Protein AF-A0A1B6KM00-F1 (afdb_monomer)

Sequence (226 aa):
MATNESESYNHVRRRAKSVTRAEDIKIFEAKKRKSQPDKPCHKPRDSLFTWSSNFSNFTGFINWGFLLLFMGGIRLLLENLLKYGIRVDPEQWFIVLTGRQEGGPEHPSILLIIYSVVPVVLSLLIEKGLASEAIRTTPGIIAHVVNLAALVLLPMVVIHVNASGFSLVGATTVCSLYSILFLKLWSYVQVNLWCRLALHTTSKTHLRRQSLSAKSNLNTYSPNTE

Solvent-accessible surface area (backbone atoms only — not comparable to full-atom values): 13764 Å² total; per-residue (Å²): 143,84,86,82,82,84,81,77,80,78,77,76,75,76,75,74,67,64,60,61,54,54,51,49,52,50,51,52,49,51,53,55,47,69,71,39,88,76,61,70,84,80,65,98,67,74,53,80,85,39,91,86,33,94,61,88,81,52,63,68,59,54,51,48,51,50,48,53,49,48,64,54,44,49,54,55,47,52,51,43,41,75,74,63,41,94,73,83,53,69,65,57,55,49,35,48,44,45,22,68,88,53,93,59,98,70,45,64,49,57,51,52,58,64,50,57,52,53,58,53,51,50,54,49,52,52,50,54,37,48,74,67,64,76,42,62,71,69,64,53,53,53,52,50,53,52,46,54,49,48,58,58,48,48,61,54,52,53,48,64,76,42,57,81,52,55,26,71,64,21,53,52,52,51,52,53,52,47,52,53,49,50,55,51,51,52,52,49,54,52,54,51,52,51,46,53,52,52,48,56,51,50,54,56,53,52,62,67,59,70,78,76,78,82,80,80,79,74,84,82,78,85,80,88,82,136

Organism: NCBI:txid36148

Secondary structure (DSSP, 8-state):
----------------THHHHHHHHHHHHHHHHHTSTT---------TTSTTSS----HHHHHHHHHHHHHHHHHHHHHHHHHH-S---HHHHHHHHHTTTS--S--HHHHHHHHTHHHHHHHHHHHHHHHTT-S-HHHHHHHHHHHHHHHHHHHHHHHHHTTTT--HHHHHHHHHHHHHHHHHHHHHHHHHHHHHHHHHHHHHHHHHHTT---------------

Foldseek 3Di:
DDDDDPPPPPPPPPPPCVPVVVVVVVVVVVVVCCPFPLVDPDDPADDCPDPPHPNPPCCVVVVVVVCCCCVVVVVVVCVCCVVVNPPPDVVVVVCLLQLVPDDDPDRLLVVLVVCLVVLVVQLVVLLVCVVVVVDDPVVSVVSLVVSLVCLQVVLVVSCVVPVPSDRPNSSVVSNVVSVVSSVVSVVVVVSSVVRVVVVVVVVVVVVVVVPPDPDPPPDDDDDDDD

Structure (mmCIF, N/CA/C/O backbone):
data_AF-A0A1B6KM00-F1
#
_entry.id   AF-A0A1B6KM00-F1
#
loop_
_atom_site.group_PDB
_atom_site.id
_atom_site.type_symbol
_atom_site.label_atom_id
_atom_site.label_alt_id
_atom_site.label_comp_id
_atom_site.label_asym_id
_atom_site.label_entity_id
_atom_site.label_seq_id
_atom_site.pdbx_PDB_ins_code
_atom_site.Cartn_x
_atom_site.Cartn_y
_atom_site.Cartn_z
_atom_site.occupancy
_atom_site.B_iso_or_equiv
_atom_site.auth_seq_id
_atom_site.auth_comp_id
_atom_site.auth_asym_id
_atom_site.auth_atom_id
_atom_site.pdbx_PDB_model_num
ATOM 1 N N . MET A 1 1 ? -34.536 74.330 6.326 1.00 44.12 1 MET A N 1
ATOM 2 C CA . MET A 1 1 ? -35.105 73.329 5.404 1.00 44.12 1 MET A CA 1
ATOM 3 C C . MET A 1 1 ? -34.007 72.894 4.454 1.00 44.12 1 MET A C 1
ATOM 5 O O . MET A 1 1 ? -33.613 73.706 3.635 1.00 44.12 1 MET A O 1
ATOM 9 N N . ALA A 1 2 ? -33.464 71.694 4.674 1.00 37.94 2 ALA A N 1
ATOM 10 C CA . ALA A 1 2 ? -32.765 7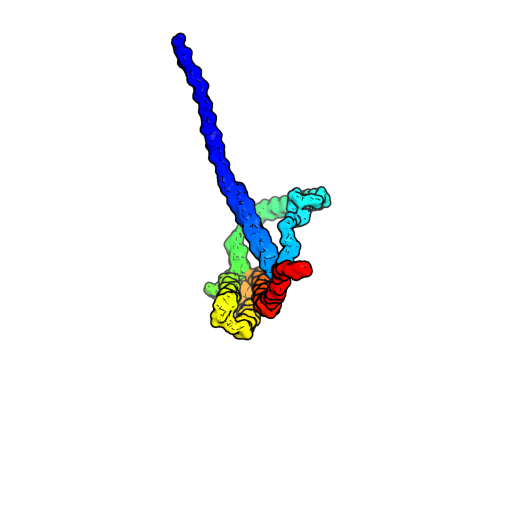0.813 3.725 1.00 37.94 2 ALA A CA 1
ATOM 11 C C . ALA A 1 2 ? -31.935 69.814 4.550 1.00 37.94 2 ALA A C 1
ATOM 13 O O . ALA A 1 2 ? -30.862 70.122 5.061 1.00 37.94 2 ALA A O 1
ATOM 14 N N . THR A 1 3 ? -32.538 68.650 4.752 1.00 45.62 3 THR A N 1
ATOM 15 C CA . THR A 1 3 ? -31.946 67.382 5.181 1.00 45.62 3 THR A CA 1
ATOM 16 C C . THR A 1 3 ? -30.879 66.925 4.191 1.00 45.62 3 THR A C 1
ATOM 18 O O . THR A 1 3 ? -31.085 67.128 3.004 1.00 45.62 3 THR A O 1
ATOM 21 N N . ASN A 1 4 ? -29.818 66.253 4.646 1.00 42.59 4 ASN A N 1
ATOM 22 C CA . ASN A 1 4 ? -29.123 65.237 3.848 1.00 42.59 4 ASN A CA 1
ATOM 23 C C . ASN A 1 4 ? -28.525 64.174 4.782 1.00 42.59 4 ASN A C 1
ATOM 25 O O . ASN A 1 4 ? -27.448 64.326 5.352 1.00 42.59 4 ASN A O 1
ATOM 29 N N . GLU A 1 5 ? -29.370 63.172 5.011 1.00 44.03 5 GLU A N 1
ATOM 30 C CA . GLU A 1 5 ? -29.100 61.734 5.089 1.00 44.03 5 GLU A CA 1
ATOM 31 C C . GLU A 1 5 ? -27.646 61.294 5.308 1.00 44.03 5 GLU A C 1
ATOM 33 O O . GLU A 1 5 ? -26.821 61.250 4.398 1.00 44.03 5 GLU A O 1
ATOM 38 N N . SER A 1 6 ? -27.367 60.835 6.527 1.00 44.34 6 SER A N 1
ATOM 39 C CA . SER A 1 6 ? -26.292 59.887 6.792 1.00 44.34 6 SER A CA 1
ATOM 40 C C . SER A 1 6 ? -26.749 58.479 6.386 1.00 44.34 6 SER A C 1
ATOM 42 O O . SER A 1 6 ? -27.300 57.727 7.191 1.00 44.34 6 SER A O 1
ATOM 44 N N . GLU A 1 7 ? -26.514 58.104 5.126 1.00 45.59 7 GLU A N 1
ATOM 45 C CA . GLU A 1 7 ? -26.608 56.710 4.678 1.00 45.59 7 GLU A CA 1
ATOM 46 C C . GLU A 1 7 ? -25.601 55.846 5.457 1.00 45.59 7 GLU A C 1
ATOM 48 O O . GLU A 1 7 ? -24.404 55.794 5.167 1.00 45.59 7 GLU A O 1
ATOM 53 N N . SER A 1 8 ? -26.085 55.153 6.487 1.00 44.47 8 SER A N 1
ATOM 54 C CA . SER A 1 8 ? -25.314 54.130 7.185 1.00 44.47 8 SER A CA 1
ATOM 55 C C . SER A 1 8 ? -25.319 52.853 6.341 1.00 44.47 8 SER A C 1
ATOM 57 O O . SER A 1 8 ? -26.249 52.045 6.397 1.00 44.47 8 SER A O 1
ATOM 59 N N . TYR A 1 9 ? -24.280 52.674 5.523 1.00 45.12 9 TYR A N 1
ATOM 60 C CA . TYR A 1 9 ? -24.031 51.436 4.787 1.00 45.12 9 TYR A CA 1
ATOM 61 C C . TYR A 1 9 ? -23.794 50.283 5.774 1.00 45.12 9 TYR A C 1
ATOM 63 O O . TYR A 1 9 ? -22.683 50.052 6.255 1.00 45.12 9 TYR A O 1
ATOM 71 N N . ASN A 1 10 ? -24.849 49.517 6.057 1.00 48.50 10 ASN A N 1
ATOM 72 C CA . ASN A 1 10 ? -24.756 48.228 6.734 1.00 48.50 10 ASN A CA 1
ATOM 73 C C . ASN A 1 10 ? -24.054 47.217 5.816 1.00 48.50 10 ASN A C 1
ATOM 75 O O . ASN A 1 10 ? -24.685 46.420 5.121 1.00 48.50 10 ASN A O 1
ATOM 79 N N . HIS A 1 11 ? -22.721 47.213 5.832 1.00 49.31 11 HIS A N 1
ATOM 80 C CA . HIS A 1 11 ? -21.942 46.094 5.315 1.00 49.31 11 HIS A CA 1
ATOM 81 C C . HIS A 1 11 ? -22.194 44.866 6.197 1.00 49.31 11 HIS A C 1
ATOM 83 O O . HIS A 1 11 ? -21.461 44.586 7.148 1.00 49.31 11 HIS A O 1
ATOM 89 N N . VAL A 1 12 ? -23.229 44.090 5.864 1.00 57.84 12 VAL A N 1
ATOM 90 C CA . VAL A 1 12 ? -23.400 42.729 6.374 1.00 57.84 12 VAL A CA 1
ATOM 91 C C . VAL A 1 12 ? -22.217 41.916 5.860 1.00 57.84 12 VAL A C 1
ATOM 93 O O . VAL A 1 12 ? -22.215 41.404 4.739 1.00 57.84 12 VAL A O 1
ATOM 96 N N . ARG A 1 13 ? -21.167 41.816 6.681 1.00 56.12 13 ARG A N 1
ATOM 97 C CA . ARG A 1 13 ? -20.047 40.910 6.438 1.00 56.12 13 ARG A CA 1
ATOM 98 C C . ARG A 1 13 ? -20.615 39.492 6.431 1.00 56.12 13 ARG A C 1
ATOM 100 O O . ARG A 1 13 ? -20.845 38.904 7.486 1.00 56.12 13 ARG A O 1
ATOM 107 N N . ARG A 1 14 ? -20.872 38.941 5.239 1.00 54.88 14 ARG A N 1
ATOM 108 C CA . ARG A 1 14 ? -21.190 37.521 5.052 1.00 54.88 14 ARG A CA 1
ATOM 109 C C . ARG A 1 14 ? -20.023 36.721 5.625 1.00 54.88 14 ARG A C 1
ATOM 111 O O . ARG A 1 14 ? -18.977 36.605 4.996 1.00 54.88 14 ARG A O 1
ATOM 118 N N . ARG A 1 15 ? -20.185 36.215 6.850 1.00 53.91 15 ARG A N 1
ATOM 119 C CA . ARG A 1 15 ? -19.207 35.344 7.507 1.00 53.91 15 ARG A CA 1
ATOM 120 C C . ARG A 1 15 ? -18.971 34.154 6.576 1.00 53.91 15 ARG A C 1
ATOM 122 O O . ARG A 1 15 ? -19.898 33.387 6.314 1.00 53.91 15 ARG A O 1
ATOM 129 N N . ALA A 1 16 ? -17.759 34.032 6.039 1.00 50.94 16 ALA A N 1
ATOM 130 C CA . ALA A 1 16 ? -17.365 32.897 5.220 1.00 50.94 16 ALA A CA 1
ATOM 131 C C . ALA A 1 16 ? -17.536 31.615 6.055 1.00 50.94 16 ALA A C 1
ATOM 133 O O . ALA A 1 16 ? -16.764 31.343 6.970 1.00 50.94 16 ALA A O 1
ATOM 134 N N . LYS A 1 17 ? -18.592 30.841 5.770 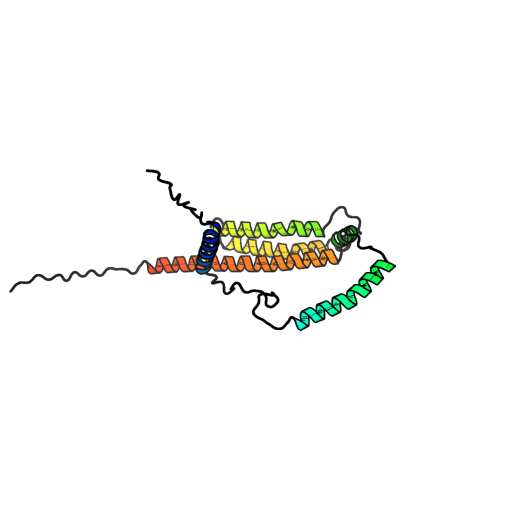1.00 54.22 17 LYS A N 1
ATOM 135 C CA . LYS A 1 17 ? -18.963 29.591 6.466 1.00 54.22 17 LYS A CA 1
ATOM 136 C C . LYS A 1 17 ? -17.962 28.438 6.255 1.00 54.22 17 LYS A C 1
ATOM 138 O O . LYS A 1 17 ? -18.236 27.310 6.657 1.00 54.22 17 LYS A O 1
ATOM 143 N N . SER A 1 18 ? -16.835 28.673 5.584 1.00 57.75 18 SER A N 1
ATOM 144 C CA . SER A 1 18 ? -15.888 27.622 5.202 1.00 57.75 18 SER A CA 1
ATOM 145 C C . SER A 1 18 ? -15.009 27.154 6.363 1.00 57.75 18 SER A C 1
ATOM 147 O O . SER A 1 18 ? -14.675 25.973 6.420 1.00 57.75 18 SER A O 1
ATOM 149 N N . VAL A 1 19 ? -14.678 28.041 7.306 1.00 58.50 19 VAL A N 1
ATOM 150 C CA . VAL A 1 19 ? -13.741 27.730 8.401 1.00 58.50 19 VAL A CA 1
ATOM 151 C C . VAL A 1 19 ? -14.418 26.906 9.500 1.00 58.50 19 VAL A C 1
ATOM 153 O O . VAL A 1 19 ? -13.895 25.868 9.894 1.00 58.50 19 VAL A O 1
ATOM 156 N N . THR A 1 20 ? -15.644 27.273 9.889 1.00 65.12 20 THR A N 1
ATOM 157 C CA . THR A 1 20 ? -16.448 26.515 10.864 1.00 65.12 20 THR A CA 1
ATOM 158 C C . THR A 1 20 ? -16.766 25.107 10.377 1.00 65.12 20 THR A C 1
ATOM 160 O O . THR A 1 20 ? -16.616 24.153 11.126 1.00 65.12 20 THR A O 1
ATOM 163 N N . ARG A 1 21 ? -17.095 24.930 9.090 1.00 66.88 21 ARG A N 1
ATOM 164 C CA . ARG A 1 21 ? -17.360 23.595 8.535 1.00 66.88 21 ARG A CA 1
ATOM 165 C C . ARG A 1 21 ? -16.115 22.699 8.556 1.00 66.88 21 ARG A C 1
ATOM 167 O O . ARG A 1 21 ? -16.237 21.503 8.795 1.00 66.88 21 ARG A O 1
ATOM 174 N N . ALA A 1 22 ? -14.927 23.252 8.306 1.00 66.50 22 ALA A N 1
ATOM 175 C CA . ALA A 1 22 ? -13.679 22.490 8.359 1.00 66.50 22 ALA A CA 1
ATOM 176 C C . ALA A 1 22 ? -13.304 22.089 9.796 1.00 66.50 22 ALA A C 1
ATOM 178 O O . ALA A 1 22 ? -12.815 20.981 10.017 1.00 66.50 22 ALA A O 1
ATOM 179 N N . GLU A 1 23 ? -13.552 22.962 10.770 1.00 73.06 23 GLU A N 1
ATOM 180 C CA . GLU A 1 23 ? -13.370 22.664 12.193 1.00 73.06 23 GLU A CA 1
ATOM 181 C C . GLU A 1 23 ? -14.375 21.620 12.682 1.00 73.06 23 GLU A C 1
ATOM 183 O O . GLU A 1 23 ? -13.973 20.632 13.294 1.00 73.06 23 GLU A O 1
ATOM 188 N N . ASP A 1 24 ? -15.651 21.759 12.321 1.00 76.25 24 ASP A N 1
ATOM 189 C CA . ASP A 1 24 ? -16.703 20.806 12.672 1.00 76.25 24 ASP A CA 1
ATOM 190 C C . ASP A 1 24 ? -16.393 19.408 12.124 1.00 76.25 24 ASP A C 1
ATOM 192 O O . ASP A 1 24 ? -16.476 18.425 12.860 1.00 76.25 24 ASP A O 1
ATOM 196 N N . ILE A 1 25 ? -15.952 19.298 10.863 1.00 73.69 25 ILE A N 1
ATOM 197 C CA . ILE A 1 25 ? -15.539 18.016 10.266 1.00 73.69 25 ILE A CA 1
ATOM 198 C C . ILE A 1 25 ? -14.395 17.386 11.075 1.00 73.69 25 ILE A C 1
ATOM 200 O O . ILE A 1 25 ? -14.468 16.205 11.421 1.00 73.69 25 ILE A O 1
ATOM 204 N N . LYS A 1 26 ? -13.378 18.169 11.456 1.00 79.12 26 LYS A N 1
ATOM 205 C CA . LYS A 1 26 ? -12.262 17.684 12.286 1.00 79.12 26 LYS A CA 1
ATOM 206 C C . LYS A 1 26 ? -12.727 17.241 13.676 1.00 79.12 26 LYS A C 1
ATOM 208 O O . LYS A 1 26 ? -12.244 16.230 14.184 1.00 79.12 26 LYS A O 1
ATOM 213 N N . ILE A 1 27 ? -13.671 17.958 14.288 1.00 77.25 27 ILE A N 1
ATOM 214 C CA . ILE A 1 27 ? -14.238 17.624 15.603 1.00 77.25 27 ILE A CA 1
ATOM 215 C C . ILE A 1 27 ? -15.057 16.330 15.524 1.00 77.25 27 ILE A C 1
ATOM 217 O O . ILE A 1 27 ? -14.908 15.455 16.382 1.00 77.25 27 ILE A O 1
ATOM 221 N N . PHE A 1 28 ? -15.885 16.168 14.489 1.00 76.31 28 PHE A N 1
ATOM 222 C CA . PHE A 1 28 ? -16.653 14.944 14.255 1.00 76.31 28 PHE A CA 1
ATOM 223 C C . PHE A 1 28 ? -15.739 13.740 14.010 1.00 76.31 28 PHE A C 1
ATOM 225 O O . PHE A 1 28 ? -15.955 12.679 14.604 1.00 76.31 28 PHE A O 1
ATOM 232 N N . GLU A 1 29 ? -14.687 13.899 13.205 1.00 74.25 29 GLU A N 1
ATOM 233 C CA . GLU A 1 29 ? -13.674 12.862 13.004 1.00 74.25 29 GLU A CA 1
ATOM 234 C C . GLU A 1 29 ? -12.959 12.507 14.308 1.00 74.25 29 GLU A C 1
ATOM 236 O O . GLU A 1 29 ? -12.848 11.328 14.645 1.00 74.25 29 GLU A O 1
ATOM 241 N N . ALA A 1 30 ? -12.533 13.502 15.091 1.00 73.75 30 ALA A N 1
ATOM 242 C CA . ALA A 1 30 ? -11.889 13.287 16.384 1.00 73.75 30 ALA A CA 1
ATOM 243 C C . ALA A 1 30 ? -12.812 12.563 17.379 1.00 73.75 30 ALA A C 1
ATOM 245 O O . ALA A 1 30 ? -12.373 11.648 18.081 1.00 73.75 30 ALA A O 1
ATOM 246 N N . LYS A 1 31 ? -14.105 12.910 17.408 1.00 75.69 31 LYS A N 1
ATOM 247 C CA . LYS A 1 31 ? -15.108 12.244 18.248 1.00 75.69 31 LYS A CA 1
ATOM 248 C C . LYS A 1 31 ? -15.326 10.793 17.817 1.00 75.69 31 LYS A C 1
ATOM 250 O O . LYS A 1 31 ? -15.344 9.912 18.674 1.00 75.69 31 LYS A O 1
ATOM 255 N N . LYS A 1 32 ? -15.403 10.534 16.505 1.00 70.38 32 LYS A N 1
ATOM 256 C CA . LYS A 1 32 ? -15.502 9.181 15.934 1.00 70.38 32 LYS A CA 1
ATOM 257 C C . LYS A 1 32 ? -14.251 8.345 16.222 1.00 70.38 32 LYS A C 1
ATOM 259 O O . LYS A 1 32 ? -14.374 7.172 16.559 1.00 70.38 32 LYS A O 1
ATOM 264 N N . ARG A 1 33 ? -13.052 8.938 16.154 1.00 67.88 33 ARG A N 1
ATOM 265 C CA . ARG A 1 33 ? -11.795 8.262 16.526 1.00 67.88 33 ARG A CA 1
ATOM 266 C C . ARG A 1 33 ? -11.705 7.969 18.022 1.00 67.88 33 ARG A C 1
ATOM 268 O O . ARG A 1 33 ? -11.197 6.922 18.398 1.00 67.88 33 ARG A O 1
ATOM 275 N N . LYS A 1 34 ? -12.238 8.842 18.881 1.00 66.69 34 LYS A N 1
ATOM 276 C CA . LYS A 1 34 ? -12.286 8.613 20.336 1.00 66.69 34 LYS A CA 1
ATOM 277 C C . LYS A 1 34 ? -13.242 7.480 20.725 1.00 66.69 34 LYS A C 1
ATOM 279 O O . LYS A 1 34 ? -13.008 6.818 21.730 1.00 66.69 34 LYS A O 1
ATOM 284 N N . SER A 1 35 ? -14.306 7.261 19.950 1.00 65.12 35 SER A N 1
ATOM 285 C CA . SER A 1 35 ? -15.260 6.167 20.173 1.00 65.12 35 SER A CA 1
ATOM 286 C C . SER A 1 35 ? -14.824 4.827 19.573 1.00 65.12 35 SER A C 1
ATOM 288 O O . SER A 1 35 ? -15.473 3.818 19.833 1.00 65.12 35 SER A O 1
ATOM 290 N N . GLN A 1 36 ? -13.768 4.796 18.751 1.00 70.19 36 GLN A N 1
ATOM 291 C CA . GLN A 1 36 ? -13.243 3.547 18.200 1.00 70.19 36 GLN A CA 1
ATOM 292 C C . GLN A 1 36 ? -12.509 2.748 19.290 1.00 70.19 36 GLN A C 1
ATOM 294 O O . GLN A 1 36 ? -11.768 3.330 20.087 1.00 70.19 36 GLN A O 1
ATOM 299 N N . PRO A 1 37 ? -12.675 1.414 19.324 1.00 65.69 37 PRO A N 1
ATOM 300 C CA . PRO A 1 37 ? -12.035 0.565 20.329 1.00 65.69 37 PRO A CA 1
ATOM 301 C C . PRO A 1 37 ? -10.498 0.550 20.222 1.00 65.69 37 PRO A C 1
ATOM 303 O O . PRO A 1 37 ? -9.835 0.289 21.220 1.00 65.69 37 PRO A O 1
ATOM 306 N N . ASP A 1 38 ? -9.947 0.899 19.055 1.00 64.56 38 ASP A N 1
ATOM 307 C CA . ASP A 1 38 ? -8.511 0.891 18.721 1.00 64.56 38 ASP A CA 1
ATOM 308 C C . ASP A 1 38 ? -7.692 2.035 19.370 1.00 64.56 38 ASP A C 1
ATOM 310 O O . ASP A 1 38 ? -6.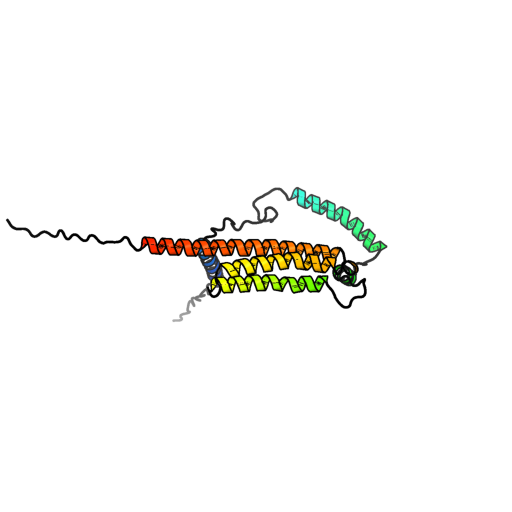489 2.117 19.176 1.00 64.56 38 ASP A O 1
ATOM 314 N N . LYS A 1 39 ? -8.318 2.940 20.149 1.00 67.12 39 LYS A N 1
ATOM 315 C CA . LYS A 1 39 ? -7.664 4.053 20.889 1.00 67.12 39 LYS A CA 1
ATOM 316 C C . LYS A 1 39 ? -6.362 4.561 20.221 1.00 67.12 39 LYS A C 1
ATOM 318 O O . LYS A 1 39 ? -5.273 4.327 20.753 1.00 67.12 39 LYS A O 1
ATOM 323 N N . PRO A 1 40 ? -6.445 5.260 19.074 1.00 65.06 40 PRO A N 1
ATOM 324 C CA . PRO A 1 40 ? -5.265 5.615 18.294 1.00 65.06 40 PRO A CA 1
ATOM 325 C C . PRO A 1 40 ? -4.277 6.441 19.125 1.00 65.06 40 PRO A C 1
ATOM 327 O O . PRO A 1 40 ? -4.595 7.535 19.595 1.00 65.06 40 PRO A O 1
ATOM 330 N N . CYS A 1 41 ? -3.063 5.916 19.304 1.00 71.44 41 CYS A N 1
ATOM 331 C CA . CYS A 1 41 ? -1.975 6.598 20.008 1.00 71.44 41 CYS A CA 1
ATOM 332 C C . CYS A 1 41 ? -1.289 7.663 19.133 1.00 71.44 41 CYS A C 1
ATOM 334 O O . CYS A 1 41 ? -0.622 8.564 19.650 1.00 71.44 41 CYS A O 1
ATOM 336 N N . HIS A 1 42 ? -1.477 7.584 17.811 1.00 73.38 42 HIS A N 1
ATOM 337 C CA . HIS A 1 42 ? -0.919 8.524 16.849 1.00 73.38 42 HIS A CA 1
ATOM 338 C C . HIS A 1 42 ? -1.572 9.900 16.983 1.00 73.38 42 HIS A C 1
ATOM 340 O O . HIS A 1 42 ? -2.773 10.077 16.773 1.00 73.38 42 HIS A O 1
ATOM 346 N N . LYS A 1 43 ? -0.743 10.892 17.306 1.00 75.44 43 LYS A N 1
ATOM 347 C CA . LYS A 1 43 ? -1.103 12.309 17.283 1.00 75.44 43 LYS A CA 1
ATOM 348 C C . LYS A 1 43 ? -0.583 12.921 15.983 1.00 75.44 43 LYS A C 1
ATOM 350 O O . LYS A 1 43 ? 0.491 12.514 15.538 1.00 75.44 43 LYS A O 1
ATOM 355 N N . PRO A 1 44 ? -1.300 13.886 15.383 1.00 71.94 44 PRO A N 1
ATOM 356 C CA . PRO A 1 44 ? -0.746 14.667 14.286 1.00 71.94 44 PRO A CA 1
ATOM 357 C C . PRO A 1 44 ? 0.527 15.348 14.795 1.00 71.94 44 PRO A C 1
ATOM 359 O O . PRO A 1 44 ? 0.482 16.162 15.716 1.00 71.94 44 PRO A O 1
ATOM 362 N N . ARG A 1 45 ? 1.668 14.926 14.260 1.00 70.06 45 ARG A N 1
ATOM 363 C CA . ARG A 1 45 ? 2.988 15.445 14.593 1.00 70.06 45 ARG A CA 1
ATOM 364 C C . ARG A 1 45 ? 3.735 15.608 13.284 1.00 70.06 45 ARG A C 1
ATOM 366 O O . ARG A 1 45 ? 3.759 14.675 12.482 1.00 70.06 45 ARG A O 1
ATOM 373 N N . ASP A 1 46 ? 4.317 16.779 13.085 1.00 73.19 46 ASP A N 1
ATOM 374 C CA . ASP A 1 46 ? 5.158 17.030 11.923 1.00 73.19 46 ASP A CA 1
ATOM 375 C C . ASP A 1 46 ? 6.380 16.104 11.968 1.00 73.19 46 ASP A C 1
ATOM 377 O O . ASP A 1 46 ? 6.859 15.733 13.050 1.00 73.19 46 ASP A O 1
ATOM 381 N N . SER A 1 47 ? 6.872 15.698 10.793 1.00 75.56 47 SER A N 1
ATOM 382 C CA . SER A 1 47 ? 8.111 14.923 10.734 1.00 75.56 47 SER A CA 1
ATOM 383 C C . SER A 1 47 ? 9.228 15.752 11.364 1.00 75.56 47 SER A C 1
ATOM 385 O O . SER A 1 47 ? 9.249 16.972 11.234 1.00 75.56 47 SER A O 1
ATOM 387 N N . LEU A 1 48 ? 10.187 15.106 12.028 1.00 67.12 48 LEU A N 1
ATOM 388 C CA . LEU A 1 48 ? 11.324 15.814 12.639 1.00 67.12 48 LEU A CA 1
ATOM 389 C C . LEU A 1 48 ? 12.184 16.571 11.607 1.00 67.12 48 LEU A C 1
ATOM 391 O O . LEU A 1 48 ? 12.948 17.455 11.969 1.00 67.12 48 LEU A O 1
ATOM 395 N N . PHE A 1 49 ? 12.037 16.233 10.324 1.00 60.97 49 PHE A N 1
ATOM 396 C CA . PHE A 1 49 ? 12.665 16.907 9.185 1.00 60.97 49 PHE A CA 1
ATOM 397 C C . PHE A 1 49 ? 11.778 17.978 8.533 1.00 60.97 49 PHE A C 1
ATOM 399 O O . PHE A 1 49 ? 12.177 18.599 7.551 1.00 60.97 49 PHE A O 1
ATOM 406 N N . THR A 1 50 ? 10.557 18.185 9.028 1.00 63.62 50 THR A N 1
ATOM 407 C CA . THR A 1 50 ? 9.682 19.257 8.553 1.00 63.62 50 THR A CA 1
ATOM 408 C C . THR A 1 50 ? 10.188 20.592 9.100 1.00 63.62 50 THR A C 1
ATOM 410 O O . THR A 1 50 ? 10.457 20.718 10.294 1.00 63.62 50 THR A O 1
ATOM 413 N N . TRP A 1 51 ? 10.267 21.604 8.232 1.00 57.34 51 TRP A N 1
ATOM 414 C CA . TRP A 1 51 ? 10.720 22.966 8.549 1.00 57.34 51 TRP A CA 1
ATOM 415 C C . TRP A 1 51 ? 9.931 23.661 9.678 1.00 57.34 51 TRP A C 1
ATOM 417 O O . TRP A 1 51 ? 10.463 24.557 10.322 1.00 57.34 51 TRP A O 1
ATOM 427 N N . SER A 1 52 ? 8.683 23.249 9.937 1.00 59.62 52 SER A N 1
ATOM 428 C CA . SER A 1 52 ? 7.830 23.732 11.038 1.00 59.62 52 SER A CA 1
ATOM 429 C C . SER A 1 52 ? 8.039 22.997 12.365 1.00 59.62 52 SER A C 1
ATOM 431 O O . SER A 1 52 ? 7.442 23.377 13.374 1.00 59.62 52 SER A O 1
ATOM 433 N N . SER A 1 53 ? 8.839 21.925 12.393 1.00 59.78 53 SER A N 1
ATOM 434 C CA . SER A 1 53 ? 9.057 21.165 13.620 1.00 59.78 53 SER A CA 1
ATOM 435 C C . SER A 1 53 ? 9.970 21.949 14.569 1.00 59.78 53 SER A C 1
ATOM 437 O O . SER A 1 53 ? 10.975 22.525 14.164 1.00 59.78 53 SER A O 1
ATOM 439 N N . ASN A 1 54 ? 9.638 21.952 15.861 1.00 62.84 54 ASN A N 1
ATOM 440 C CA . ASN A 1 54 ? 10.385 22.651 16.916 1.00 62.84 54 ASN A CA 1
ATOM 441 C C . ASN A 1 54 ? 11.762 21.999 17.227 1.00 62.84 54 ASN A C 1
ATOM 443 O O . ASN A 1 54 ? 12.273 22.124 18.338 1.00 62.84 54 ASN A O 1
ATOM 447 N N . PHE A 1 55 ? 12.326 21.231 16.284 1.00 60.62 55 PHE A N 1
ATOM 448 C CA . PHE A 1 55 ? 13.631 20.582 16.376 1.00 60.62 55 PHE A CA 1
ATOM 449 C C . PHE A 1 55 ? 14.659 21.441 15.628 1.00 60.62 55 PHE A C 1
ATOM 451 O O . PHE A 1 55 ? 14.791 21.385 14.410 1.00 60.62 55 PHE A O 1
ATOM 458 N N . SER A 1 56 ? 15.349 22.308 16.361 1.00 62.34 56 SER A N 1
ATOM 459 C CA . SER A 1 56 ? 15.924 23.537 15.806 1.00 62.34 56 SER A CA 1
ATOM 460 C C . SER A 1 56 ? 17.276 23.427 15.094 1.00 62.34 56 SER A C 1
ATOM 462 O O . SER A 1 56 ? 17.744 24.448 14.606 1.00 62.34 56 SER A O 1
ATOM 464 N N . ASN A 1 57 ? 17.933 22.265 14.988 1.00 63.59 57 ASN A N 1
ATOM 465 C CA . ASN A 1 57 ? 19.354 22.252 14.594 1.00 63.59 57 ASN A CA 1
ATOM 466 C C . ASN A 1 57 ? 19.784 21.125 13.633 1.00 63.59 57 ASN A C 1
ATOM 468 O O . ASN A 1 57 ? 20.758 20.426 13.893 1.00 63.59 57 ASN A O 1
ATOM 472 N N . PHE A 1 58 ? 19.126 20.987 12.475 1.00 69.31 58 PHE A N 1
ATOM 473 C CA . PHE A 1 58 ? 19.689 20.241 11.325 1.00 69.31 58 PHE A CA 1
ATOM 474 C C . PHE A 1 58 ? 20.024 21.118 10.114 1.00 69.31 58 PHE A C 1
ATOM 476 O O . PHE A 1 58 ? 20.556 20.618 9.123 1.00 69.31 58 PHE A O 1
ATOM 483 N N . THR A 1 59 ? 19.774 22.427 10.191 1.00 72.75 59 THR A N 1
ATOM 484 C CA . THR A 1 59 ? 20.007 23.371 9.089 1.00 72.75 59 THR A CA 1
ATOM 485 C C . THR A 1 59 ? 21.449 23.322 8.589 1.00 72.75 59 THR A C 1
ATOM 487 O O . THR A 1 59 ? 21.671 23.317 7.384 1.00 72.75 59 THR A O 1
ATOM 490 N N . GLY A 1 60 ? 22.429 23.198 9.493 1.00 77.50 60 GLY A N 1
ATOM 491 C CA . GLY A 1 60 ? 23.842 23.064 9.125 1.00 77.50 60 GLY A CA 1
ATOM 492 C C . GLY A 1 60 ? 24.147 21.783 8.344 1.00 77.50 60 GLY A C 1
ATOM 493 O O . GLY A 1 60 ? 24.828 21.843 7.326 1.00 77.50 60 GLY A O 1
ATOM 494 N N . PHE A 1 61 ? 23.595 20.639 8.763 1.00 82.94 61 PHE A N 1
ATOM 495 C CA . PHE A 1 61 ? 23.799 19.354 8.085 1.00 82.94 61 PHE A CA 1
ATOM 496 C C . PHE A 1 61 ? 23.097 19.300 6.722 1.00 82.94 61 PHE A C 1
ATOM 498 O O . PHE A 1 61 ? 23.699 18.866 5.744 1.00 82.94 61 PHE A O 1
ATOM 505 N N . ILE A 1 62 ? 21.855 19.790 6.629 1.00 83.06 62 ILE A N 1
ATOM 506 C CA . ILE A 1 62 ? 21.108 19.841 5.362 1.00 83.06 62 ILE A CA 1
ATOM 507 C C . ILE A 1 62 ? 21.768 20.822 4.388 1.00 83.06 62 ILE A C 1
ATOM 509 O O . ILE A 1 62 ? 21.933 20.489 3.218 1.00 83.06 62 ILE A O 1
ATOM 513 N N . ASN A 1 63 ? 22.200 21.996 4.861 1.00 84.50 63 ASN A N 1
ATOM 514 C CA . ASN A 1 63 ? 22.907 22.965 4.025 1.00 84.50 63 ASN A CA 1
ATOM 515 C C . ASN A 1 63 ? 24.261 22.419 3.548 1.00 84.50 63 ASN A C 1
ATOM 517 O O . ASN A 1 63 ? 24.623 22.597 2.391 1.00 84.50 63 ASN A O 1
ATOM 521 N N . TRP A 1 64 ? 24.987 21.698 4.406 1.00 88.25 64 TRP A N 1
ATOM 522 C CA . TRP A 1 64 ? 26.242 21.050 4.028 1.00 88.25 64 TRP A CA 1
ATOM 523 C C . TRP A 1 64 ? 26.033 19.909 3.027 1.00 88.25 64 TRP A C 1
ATOM 525 O O . TRP A 1 64 ? 26.739 19.842 2.025 1.00 88.25 64 TRP A O 1
ATOM 535 N N . GLY A 1 65 ? 25.025 19.059 3.238 1.00 90.94 65 GLY A N 1
ATOM 536 C CA . GLY A 1 65 ? 24.648 18.013 2.287 1.00 90.94 65 GLY A CA 1
ATOM 537 C C . GLY A 1 65 ? 24.224 18.587 0.934 1.00 90.94 65 GLY A C 1
ATOM 538 O O . GLY A 1 65 ? 24.662 18.095 -0.103 1.00 90.94 65 GLY A O 1
ATOM 539 N N . PHE A 1 66 ? 23.441 19.670 0.938 1.00 88.38 66 PHE A N 1
ATOM 540 C CA . PHE A 1 66 ? 23.083 20.397 -0.278 1.00 88.38 66 PHE A CA 1
ATOM 541 C C . PHE A 1 66 ? 24.319 20.974 -0.972 1.00 88.38 66 PHE A C 1
ATOM 543 O O . PHE A 1 66 ? 24.476 20.778 -2.170 1.00 88.38 66 PHE A O 1
ATOM 550 N N . LEU A 1 67 ? 25.227 21.619 -0.234 1.00 89.44 67 LEU A N 1
ATOM 551 C CA . LEU A 1 67 ? 26.452 22.198 -0.789 1.00 89.44 67 LEU A CA 1
ATOM 552 C C . LEU A 1 67 ? 27.360 21.122 -1.398 1.00 89.44 67 LEU A C 1
ATOM 554 O O . LEU A 1 67 ? 27.830 21.302 -2.518 1.00 89.44 67 LEU A O 1
ATOM 558 N N . LEU A 1 68 ? 27.562 19.988 -0.718 1.00 90.06 68 LEU A N 1
ATOM 559 C CA . LEU A 1 68 ? 28.351 18.869 -1.241 1.00 90.06 68 LEU A CA 1
ATOM 560 C C . LEU A 1 68 ? 27.724 18.248 -2.492 1.00 90.06 68 LEU A C 1
ATOM 562 O O . LEU A 1 68 ? 28.425 18.012 -3.478 1.00 90.06 68 LEU A O 1
ATOM 566 N N . LEU A 1 69 ? 26.411 18.001 -2.467 1.00 91.25 69 LEU A N 1
ATOM 567 C CA . LEU A 1 69 ? 25.693 17.425 -3.602 1.00 91.25 69 LEU A CA 1
ATOM 568 C C . LEU A 1 69 ? 25.682 18.397 -4.782 1.00 91.25 69 LEU A C 1
ATOM 570 O O . LEU A 1 69 ? 25.902 17.979 -5.911 1.00 91.25 69 LEU A O 1
ATOM 574 N N . PHE A 1 70 ? 25.496 19.691 -4.536 1.00 91.56 70 PHE A N 1
ATOM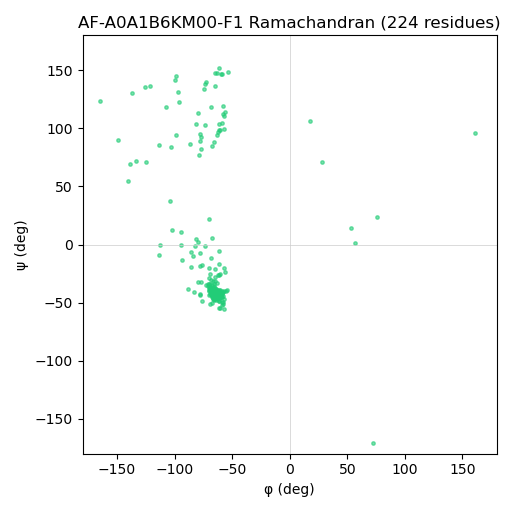 575 C CA . PHE A 1 70 ? 25.492 20.716 -5.572 1.00 91.56 70 PHE A CA 1
ATOM 576 C C . PHE A 1 70 ? 26.887 20.913 -6.172 1.00 91.56 70 PHE A C 1
ATOM 578 O O . PHE A 1 70 ? 27.047 20.811 -7.384 1.00 91.56 70 PHE A O 1
ATOM 585 N N . MET A 1 71 ? 27.917 21.112 -5.345 1.00 89.81 71 MET A N 1
ATOM 586 C CA . MET A 1 71 ? 29.292 21.336 -5.801 1.00 89.81 71 MET A CA 1
ATOM 587 C C . MET A 1 71 ? 29.867 20.113 -6.537 1.00 89.81 71 MET A C 1
ATOM 589 O O . MET A 1 71 ? 30.506 20.268 -7.578 1.00 89.81 71 MET A O 1
ATOM 593 N N . GLY A 1 72 ? 29.626 18.897 -6.034 1.00 89.12 72 GLY A N 1
ATOM 594 C CA . GLY A 1 72 ? 30.075 17.659 -6.680 1.00 89.12 72 GLY A CA 1
ATOM 595 C C . GLY A 1 72 ? 29.199 17.240 -7.863 1.00 89.12 72 GLY A C 1
ATOM 596 O O . GLY A 1 72 ? 29.704 16.859 -8.920 1.00 89.12 72 GLY A O 1
ATOM 597 N N . GLY A 1 73 ? 27.881 17.352 -7.707 1.00 89.19 73 GLY A N 1
ATOM 598 C CA . GLY A 1 73 ? 26.891 16.948 -8.700 1.00 89.19 73 GLY A CA 1
ATOM 599 C C . GLY A 1 73 ? 26.887 17.838 -9.936 1.00 89.19 73 GLY A C 1
ATOM 600 O O . GLY A 1 73 ? 26.804 17.308 -11.037 1.00 89.19 73 GLY A O 1
ATOM 601 N N . ILE A 1 74 ? 27.060 19.159 -9.794 1.00 91.25 74 ILE A N 1
ATOM 602 C CA . ILE A 1 74 ? 27.152 20.079 -10.942 1.00 91.25 74 ILE A CA 1
ATOM 603 C C . ILE A 1 74 ? 28.362 19.762 -11.800 1.00 91.25 74 ILE A C 1
ATOM 605 O O . ILE A 1 74 ? 28.237 19.720 -13.017 1.00 91.25 74 ILE A O 1
ATOM 609 N N . ARG A 1 75 ? 29.523 19.495 -11.195 1.00 90.19 75 ARG A N 1
ATOM 610 C CA . ARG A 1 75 ? 30.730 19.162 -11.958 1.00 90.19 75 ARG A CA 1
ATOM 611 C C . ARG A 1 75 ? 30.513 17.918 -12.820 1.00 90.19 75 ARG A C 1
ATOM 613 O O . ARG A 1 75 ? 30.771 17.959 -14.019 1.00 90.19 75 ARG A O 1
ATOM 620 N N . LEU A 1 76 ? 29.990 16.848 -12.217 1.00 87.75 76 LEU A N 1
ATOM 621 C CA . LEU A 1 76 ? 29.684 15.602 -12.920 1.00 87.75 76 LEU A CA 1
ATOM 622 C C . LEU A 1 76 ? 28.562 15.787 -13.949 1.00 87.75 76 LEU A C 1
ATOM 624 O O . LEU A 1 76 ? 28.623 15.203 -15.027 1.00 87.75 76 LEU A O 1
ATOM 628 N N . LEU A 1 77 ? 27.545 16.596 -13.646 1.00 85.69 77 LEU A N 1
ATOM 629 C CA . LEU A 1 77 ? 26.441 16.880 -14.558 1.00 85.69 77 LEU A CA 1
ATOM 630 C C . LEU A 1 77 ? 26.915 17.673 -15.777 1.00 85.69 77 LEU A C 1
ATOM 632 O O . LEU A 1 77 ? 26.583 17.284 -16.888 1.00 85.69 77 LEU A O 1
ATOM 636 N N . LEU A 1 78 ? 27.710 18.734 -15.599 1.00 87.62 78 LEU A N 1
ATOM 637 C CA . LEU A 1 78 ? 28.257 19.519 -16.711 1.00 87.62 78 LEU A CA 1
ATOM 638 C C . LEU A 1 78 ? 29.220 18.687 -17.559 1.00 87.62 78 LEU A C 1
ATOM 640 O O . LEU A 1 78 ? 29.159 18.766 -18.781 1.00 87.62 78 LEU A O 1
ATOM 644 N N . GLU A 1 79 ? 30.074 17.871 -16.936 1.00 89.00 79 GLU A N 1
ATOM 645 C CA . GLU A 1 79 ? 30.981 16.980 -17.666 1.00 89.00 79 GLU A CA 1
ATOM 646 C C . GLU A 1 79 ? 30.203 15.954 -18.498 1.00 89.00 79 GLU A C 1
ATOM 648 O O . GLU A 1 79 ? 30.476 15.784 -19.687 1.00 89.00 79 GLU A O 1
ATOM 653 N N . ASN A 1 80 ? 29.183 15.318 -17.913 1.00 87.50 80 ASN A N 1
ATOM 654 C CA . ASN A 1 80 ? 28.347 14.365 -18.636 1.00 87.50 80 ASN A CA 1
ATOM 655 C C . ASN A 1 80 ? 27.484 15.042 -19.711 1.00 87.50 80 ASN A C 1
ATOM 657 O O . ASN A 1 80 ? 27.350 14.498 -20.803 1.00 87.50 80 ASN A O 1
ATOM 661 N N . LEU A 1 81 ? 26.948 16.237 -19.448 1.00 86.50 81 LEU A N 1
ATOM 662 C CA . LEU A 1 81 ? 26.133 16.995 -20.399 1.00 86.50 81 LEU A CA 1
ATOM 663 C C . LEU A 1 81 ? 26.960 17.477 -21.595 1.00 86.50 81 LEU A C 1
ATOM 665 O O . LEU A 1 81 ? 26.480 17.432 -22.722 1.00 86.50 81 LEU A O 1
ATOM 669 N N . LEU A 1 82 ? 28.203 17.909 -21.370 1.00 83.19 82 LEU A N 1
ATOM 670 C CA . LEU A 1 82 ? 29.074 18.412 -22.432 1.00 83.19 82 LEU A CA 1
ATOM 671 C C . LEU A 1 82 ? 29.732 17.277 -23.236 1.00 83.19 82 LEU A C 1
ATOM 673 O O . LEU A 1 82 ? 29.947 17.433 -24.434 1.00 83.19 82 LEU A O 1
ATOM 677 N N . LYS A 1 83 ? 30.027 16.129 -22.604 1.00 84.06 83 LYS A N 1
ATOM 678 C CA . LYS A 1 83 ? 30.670 14.972 -23.256 1.00 84.06 83 LYS A CA 1
ATOM 679 C C . LYS A 1 83 ? 29.684 13.998 -23.906 1.00 84.06 83 LYS A C 1
ATOM 681 O O . LYS A 1 83 ? 29.983 13.459 -24.968 1.00 84.06 83 LYS A O 1
ATOM 686 N N . TYR A 1 84 ? 28.538 13.752 -23.273 1.00 79.94 84 TYR A N 1
ATOM 687 C CA . TYR A 1 84 ? 27.542 12.772 -23.726 1.00 79.94 84 TYR A CA 1
ATOM 688 C C . TYR A 1 84 ? 26.212 13.403 -24.166 1.00 79.94 84 TYR A C 1
ATOM 690 O O . TYR A 1 84 ? 25.391 12.698 -24.753 1.00 79.94 84 TYR A O 1
ATOM 698 N N . GLY A 1 85 ? 25.993 14.704 -23.937 1.00 79.81 85 GLY A N 1
ATOM 699 C CA . GLY A 1 85 ? 24.724 15.371 -24.240 1.00 79.81 85 GLY A CA 1
ATOM 700 C C . GLY A 1 85 ? 23.591 14.984 -23.282 1.00 79.81 85 GLY A C 1
ATOM 701 O O . GLY A 1 85 ? 23.793 14.306 -22.272 1.00 79.81 85 GLY A O 1
ATOM 702 N N . ILE A 1 86 ? 22.362 15.396 -23.607 1.00 73.19 86 ILE A N 1
ATOM 703 C CA . ILE A 1 86 ? 21.150 14.869 -22.961 1.00 73.19 86 ILE A CA 1
ATOM 704 C C . ILE A 1 86 ? 20.888 13.485 -23.561 1.00 73.19 86 ILE A C 1
ATOM 706 O O . ILE A 1 86 ? 20.256 13.367 -24.603 1.00 73.19 86 ILE A O 1
ATOM 710 N N . ARG A 1 87 ? 21.417 12.441 -22.917 1.00 65.69 87 ARG A N 1
ATOM 711 C CA . ARG A 1 87 ? 21.240 11.030 -23.318 1.00 65.69 87 ARG A CA 1
ATOM 712 C C . ARG A 1 87 ? 20.221 10.280 -22.457 1.00 65.69 87 ARG A C 1
ATOM 714 O O . ARG A 1 87 ? 20.187 9.055 -22.432 1.00 65.69 87 ARG A O 1
ATOM 721 N N . VAL A 1 88 ? 19.446 11.014 -21.661 1.00 65.62 88 VAL A N 1
ATOM 722 C CA . VAL A 1 88 ? 18.395 10.432 -20.826 1.00 65.62 88 VAL A CA 1
ATOM 723 C C . VAL A 1 88 ? 17.138 10.345 -21.674 1.00 65.62 88 VAL A C 1
ATOM 725 O O . VAL A 1 88 ? 16.310 11.251 -21.657 1.00 65.62 88 VAL A O 1
ATOM 728 N N . ASP A 1 89 ? 17.013 9.251 -22.417 1.00 76.50 89 ASP A N 1
ATOM 729 C CA . ASP A 1 89 ? 15.789 8.948 -23.145 1.00 76.50 89 ASP A CA 1
ATOM 730 C C . ASP A 1 89 ? 14.773 8.340 -22.161 1.00 76.50 89 ASP A C 1
ATOM 732 O O . ASP A 1 89 ? 14.990 7.234 -21.647 1.00 76.50 89 ASP A O 1
ATOM 736 N N . PRO A 1 90 ? 13.656 9.029 -21.852 1.00 73.12 90 PRO A N 1
ATOM 737 C CA . PRO A 1 90 ? 12.653 8.523 -20.910 1.00 73.12 90 PRO A CA 1
ATOM 738 C C . PRO A 1 90 ? 12.030 7.203 -21.388 1.00 73.12 90 PRO A C 1
ATOM 740 O O . PRO A 1 90 ? 11.612 6.374 -20.579 1.00 73.12 90 PRO A O 1
ATOM 743 N N . GLU A 1 91 ? 12.029 6.971 -22.701 1.00 71.56 91 GLU A N 1
ATOM 744 C CA . GLU A 1 91 ? 11.577 5.724 -23.311 1.00 71.56 91 GLU 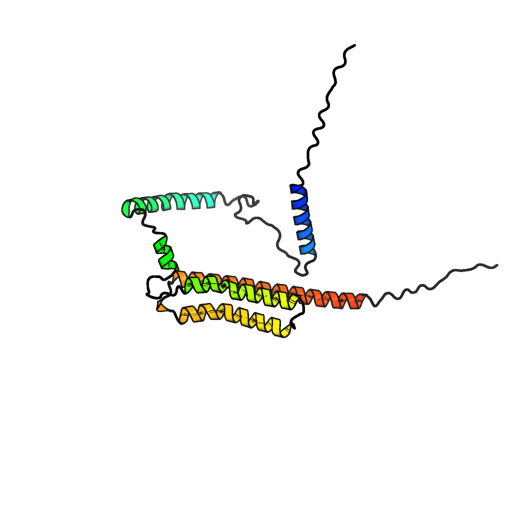A CA 1
ATOM 745 C C . GLU A 1 91 ? 12.480 4.537 -22.943 1.00 71.56 91 GLU A C 1
ATOM 747 O O . GLU A 1 91 ? 11.984 3.443 -22.686 1.00 71.56 91 GLU A O 1
ATOM 752 N N . GLN A 1 92 ? 13.792 4.748 -22.815 1.00 71.88 92 GLN A N 1
ATOM 753 C CA . GLN A 1 92 ? 14.742 3.700 -22.438 1.00 71.88 92 GLN A CA 1
ATOM 754 C C . GLN A 1 92 ? 14.562 3.264 -20.981 1.00 71.88 92 GLN A C 1
ATOM 756 O O . GLN A 1 92 ? 14.632 2.077 -20.671 1.00 71.88 92 GLN A O 1
ATOM 761 N N . TRP A 1 93 ? 14.242 4.203 -20.088 1.00 70.44 93 TRP A N 1
ATOM 762 C CA . TRP A 1 93 ? 13.854 3.888 -18.710 1.00 70.44 93 TRP A CA 1
ATOM 763 C C . TRP A 1 93 ? 12.560 3.092 -18.655 1.00 70.44 93 TRP A C 1
ATOM 765 O O . TRP A 1 93 ? 12.460 2.128 -17.896 1.00 70.44 93 TRP A O 1
ATOM 775 N N . PHE A 1 94 ? 11.588 3.459 -19.491 1.00 68.00 94 PHE A N 1
ATOM 776 C CA . PHE A 1 94 ? 10.362 2.692 -19.619 1.00 68.00 94 PHE A CA 1
ATOM 777 C C . PHE A 1 94 ? 10.658 1.279 -20.133 1.00 68.00 94 PHE A C 1
ATOM 779 O O . PHE A 1 94 ? 10.165 0.325 -19.550 1.00 68.00 94 PHE A O 1
ATOM 786 N N . ILE A 1 95 ? 11.533 1.115 -21.128 1.00 69.25 95 ILE A N 1
ATOM 787 C CA . ILE A 1 95 ? 11.989 -0.184 -21.649 1.00 69.25 95 ILE A CA 1
ATOM 788 C C . ILE A 1 95 ? 12.674 -1.030 -20.571 1.00 69.25 95 ILE A C 1
ATOM 790 O O . ILE A 1 95 ? 12.350 -2.209 -20.431 1.00 69.25 95 ILE A O 1
ATOM 794 N N . VAL A 1 96 ? 13.570 -0.435 -19.780 1.00 67.75 96 VAL A N 1
ATOM 795 C CA . VAL A 1 96 ? 14.266 -1.112 -18.677 1.00 67.75 96 VAL A CA 1
ATOM 796 C C . VAL A 1 96 ? 13.295 -1.503 -17.568 1.00 67.75 96 VAL A C 1
ATOM 798 O O . VAL A 1 96 ? 13.418 -2.588 -17.015 1.00 67.75 96 VAL A O 1
ATOM 801 N N . LEU A 1 97 ? 12.305 -0.674 -17.245 1.00 66.25 97 LEU A N 1
ATOM 802 C CA . LEU A 1 97 ? 11.280 -1.011 -16.252 1.00 66.25 97 LEU A CA 1
ATOM 803 C C . LEU A 1 97 ? 10.319 -2.101 -16.761 1.00 66.25 97 LEU A C 1
ATOM 805 O O . LEU A 1 97 ? 9.850 -2.947 -15.998 1.00 66.25 97 LEU A O 1
ATOM 809 N N . THR A 1 98 ? 10.054 -2.081 -18.064 1.00 62.22 98 THR A N 1
ATOM 810 C CA . THR A 1 98 ? 9.031 -2.881 -18.743 1.00 62.22 98 THR A CA 1
ATOM 811 C C . THR A 1 98 ? 9.581 -4.203 -19.298 1.00 62.22 98 THR A C 1
ATOM 813 O O . THR A 1 98 ? 8.799 -5.098 -19.599 1.00 62.22 98 THR A O 1
ATOM 816 N N . GLY A 1 99 ? 10.908 -4.373 -19.370 1.00 60.78 99 GLY A N 1
ATOM 817 C CA . GLY A 1 99 ? 11.558 -5.608 -19.829 1.00 60.78 99 GLY A CA 1
ATOM 818 C C . GLY A 1 99 ? 11.525 -5.811 -21.348 1.00 60.78 99 GLY A C 1
ATOM 819 O O . GLY A 1 99 ? 11.644 -6.938 -21.812 1.00 60.78 99 GLY A O 1
ATOM 820 N N . ARG A 1 100 ? 11.388 -4.737 -22.144 1.00 56.12 100 ARG A N 1
ATOM 821 C CA . ARG A 1 100 ? 11.164 -4.791 -23.611 1.00 56.12 100 ARG A CA 1
ATOM 822 C C . ARG A 1 100 ? 12.289 -5.471 -24.420 1.00 56.12 100 ARG A C 1
ATOM 824 O O . ARG A 1 100 ? 12.157 -5.612 -25.631 1.00 56.12 100 ARG A O 1
ATOM 831 N N . GLN A 1 101 ? 13.398 -5.843 -23.780 1.00 52.47 101 GLN A N 1
ATOM 832 C CA . GLN A 1 101 ? 14.594 -6.387 -24.429 1.00 52.47 101 GLN A CA 1
ATOM 833 C C . GLN A 1 101 ? 14.427 -7.856 -24.869 1.00 52.47 101 GLN A C 1
ATOM 835 O O . GLN A 1 101 ? 15.163 -8.301 -25.743 1.00 52.47 101 GLN A O 1
ATOM 840 N N . GLU A 1 102 ? 13.447 -8.598 -24.340 1.00 52.56 102 GLU A N 1
ATOM 841 C CA . GLU A 1 102 ? 13.277 -10.027 -24.643 1.00 52.56 102 GLU A CA 1
ATOM 842 C C . GLU A 1 102 ? 11.876 -10.359 -25.180 1.00 52.56 102 GLU A C 1
ATOM 844 O O . GLU A 1 102 ? 11.062 -10.975 -24.505 1.00 52.56 102 GLU A O 1
ATOM 849 N N . GLY A 1 103 ? 11.597 -9.936 -26.419 1.00 46.16 103 GLY A N 1
ATOM 850 C CA . GLY A 1 103 ? 10.819 -10.687 -27.424 1.00 46.16 103 GLY A CA 1
ATOM 851 C C . GLY A 1 103 ? 9.382 -11.166 -27.143 1.00 46.16 103 GLY A C 1
ATOM 852 O O . GLY A 1 103 ? 8.805 -11.800 -28.023 1.00 46.16 103 GLY A O 1
ATOM 853 N N . GLY A 1 104 ? 8.783 -10.895 -25.986 1.00 50.22 104 GLY A N 1
ATOM 854 C CA . GLY A 1 104 ? 7.403 -11.263 -25.666 1.00 50.22 104 GLY A CA 1
ATOM 855 C C . GLY A 1 104 ? 6.423 -10.092 -25.847 1.00 50.22 104 GLY A C 1
ATOM 856 O O . GLY A 1 104 ? 6.761 -8.966 -25.485 1.00 50.22 104 GLY A O 1
ATOM 857 N N . PRO A 1 105 ? 5.195 -10.316 -26.357 1.00 54.09 105 PRO A N 1
ATOM 858 C CA . PRO A 1 105 ? 4.130 -9.302 -26.372 1.00 54.09 105 PRO A CA 1
ATOM 859 C C . PRO A 1 105 ? 3.585 -8.964 -24.970 1.00 54.09 105 PRO A C 1
ATOM 861 O O . PRO A 1 105 ? 2.857 -7.985 -24.801 1.00 54.09 105 PRO A O 1
ATOM 864 N N . GLU A 1 106 ? 3.947 -9.755 -23.960 1.00 58.84 106 GLU A N 1
ATOM 865 C CA . GLU A 1 106 ? 3.446 -9.646 -22.595 1.00 58.84 106 GLU A CA 1
ATOM 866 C C . GLU A 1 106 ? 4.426 -8.856 -21.720 1.00 58.84 106 GLU A C 1
ATOM 868 O O . GLU A 1 106 ? 5.619 -9.144 -21.685 1.00 58.84 106 GLU A O 1
ATOM 873 N N . HIS A 1 107 ? 3.918 -7.869 -20.980 1.00 70.25 107 HIS A N 1
ATOM 874 C CA . HIS A 1 107 ? 4.697 -7.033 -20.064 1.00 70.25 107 HIS A CA 1
ATOM 875 C C . HIS A 1 107 ? 4.452 -7.476 -18.612 1.00 70.25 107 HIS A C 1
ATOM 877 O O . HIS A 1 107 ? 3.603 -6.891 -17.925 1.00 70.25 107 HIS A O 1
ATOM 883 N N . PRO A 1 108 ? 5.157 -8.505 -18.105 1.00 74.94 108 PRO A N 1
ATOM 884 C CA . PRO A 1 108 ? 4.767 -9.184 -16.873 1.00 74.94 108 PRO A CA 1
ATOM 885 C C . PRO A 1 108 ? 4.891 -8.283 -15.633 1.00 74.94 108 PRO A C 1
ATOM 887 O O . PRO A 1 108 ? 4.058 -8.370 -14.733 1.00 74.94 108 PRO A O 1
ATOM 890 N N . SER A 1 109 ? 5.845 -7.343 -15.603 1.00 77.25 109 SER A N 1
ATOM 891 C CA . SER A 1 109 ? 5.968 -6.348 -14.525 1.00 77.25 109 SER A CA 1
ATOM 892 C C . SER A 1 109 ? 4.729 -5.453 -14.414 1.00 77.25 109 SER A C 1
ATOM 894 O O . SER A 1 109 ? 4.199 -5.249 -13.323 1.00 77.25 109 SER A O 1
ATOM 896 N N . ILE A 1 110 ? 4.240 -4.933 -15.545 1.00 80.50 110 ILE A N 1
ATOM 897 C CA . ILE A 1 110 ? 3.079 -4.032 -15.588 1.00 80.50 110 ILE A CA 1
ATOM 898 C C . ILE A 1 110 ? 1.809 -4.804 -15.233 1.00 80.50 110 ILE A C 1
ATOM 900 O O . ILE A 1 110 ? 0.997 -4.322 -14.441 1.00 80.50 110 ILE A O 1
ATOM 904 N N . LEU A 1 111 ? 1.667 -6.022 -15.759 1.00 83.69 111 LEU A N 1
ATOM 905 C CA . LEU A 1 111 ? 0.552 -6.906 -15.433 1.00 83.69 111 LEU A CA 1
ATOM 906 C C . LEU A 1 111 ? 0.486 -7.188 -13.928 1.00 83.69 111 LEU A C 1
ATOM 908 O O . LEU A 1 111 ? -0.585 -7.061 -13.341 1.00 83.69 111 LEU A O 1
ATOM 912 N N . LEU A 1 112 ? 1.617 -7.476 -13.276 1.00 85.06 112 LEU A N 1
ATOM 913 C CA . LEU A 1 112 ? 1.666 -7.674 -11.824 1.00 85.06 112 LEU A CA 1
ATOM 914 C C . LEU A 1 112 ? 1.310 -6.411 -11.035 1.00 85.06 112 LEU A C 1
ATOM 916 O O . LEU A 1 112 ? 0.637 -6.511 -10.006 1.00 85.06 112 LEU A O 1
ATOM 920 N N . ILE A 1 113 ? 1.730 -5.231 -11.496 1.00 86.69 113 ILE A N 1
ATOM 921 C CA . ILE A 1 113 ? 1.378 -3.955 -10.855 1.00 86.69 113 ILE A CA 1
ATOM 922 C C . ILE A 1 113 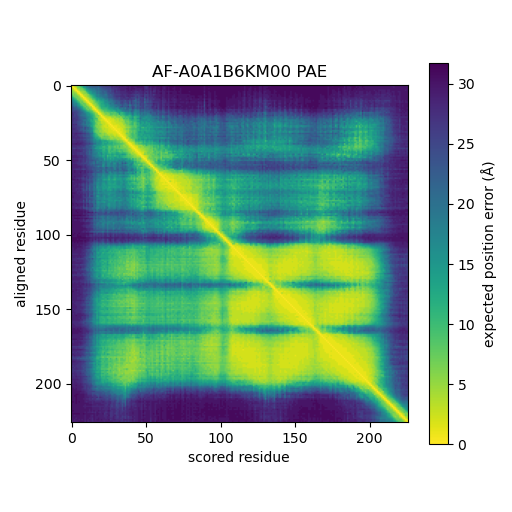? -0.128 -3.709 -10.955 1.00 86.69 113 ILE A C 1
ATOM 924 O O . ILE A 1 113 ? -0.759 -3.401 -9.946 1.00 86.69 113 ILE A O 1
ATOM 928 N N . ILE A 1 114 ? -0.727 -3.892 -12.132 1.00 88.12 114 ILE A N 1
ATOM 929 C CA . ILE A 1 114 ? -2.176 -3.732 -12.322 1.00 88.12 114 ILE A CA 1
ATOM 930 C C . ILE A 1 114 ? -2.939 -4.780 -11.501 1.00 88.12 114 ILE A C 1
ATOM 932 O O . ILE A 1 114 ? -3.906 -4.454 -10.809 1.00 88.12 114 ILE A O 1
ATOM 936 N N . TYR A 1 115 ? -2.464 -6.026 -11.505 1.00 90.38 115 TYR A N 1
ATOM 937 C CA . TYR A 1 115 ? -3.071 -7.120 -10.754 1.00 90.38 115 TYR A CA 1
ATOM 938 C C . TYR A 1 115 ? -3.052 -6.883 -9.240 1.00 90.38 115 TYR A C 1
ATOM 940 O O . TYR A 1 115 ? -3.939 -7.363 -8.540 1.00 90.38 115 TYR A O 1
ATOM 948 N N . SER A 1 116 ? -2.110 -6.091 -8.718 1.00 91.12 116 SER A N 1
ATOM 949 C CA . SER A 1 116 ? -2.005 -5.797 -7.282 1.00 91.12 116 SER A CA 1
ATOM 950 C C . SER A 1 116 ? -3.278 -5.179 -6.673 1.00 91.12 116 SER A C 1
ATOM 952 O O . SER A 1 116 ? -3.506 -5.285 -5.467 1.00 91.12 116 SER A O 1
ATOM 954 N N . VAL A 1 117 ? -4.158 -4.603 -7.500 1.00 93.00 117 VAL A N 1
ATOM 955 C CA . VAL A 1 117 ? -5.469 -4.079 -7.089 1.00 93.00 117 VAL A CA 1
ATOM 956 C C . VAL A 1 117 ? -6.444 -5.198 -6.697 1.00 93.00 117 VAL A C 1
ATOM 958 O O . VAL A 1 117 ? -7.239 -5.024 -5.773 1.00 93.00 117 VAL A O 1
ATOM 961 N N . VAL A 1 118 ? -6.376 -6.361 -7.348 1.00 92.62 118 VAL A N 1
ATOM 962 C CA . VAL A 1 118 ? -7.281 -7.501 -7.120 1.00 92.62 118 VAL A CA 1
ATOM 963 C C . VAL A 1 118 ? -7.269 -7.982 -5.661 1.00 92.62 118 VAL A C 1
ATOM 965 O O . VAL A 1 118 ? -8.337 -7.984 -5.044 1.00 92.62 118 VAL A O 1
ATOM 968 N N . PRO A 1 119 ? -6.120 -8.335 -5.045 1.00 91.31 119 PRO A N 1
ATOM 969 C CA . PRO A 1 119 ? -6.090 -8.787 -3.653 1.00 91.31 119 PRO A CA 1
ATOM 970 C C . PRO A 1 119 ? -6.512 -7.695 -2.658 1.00 91.31 119 PRO A C 1
ATOM 972 O O . PRO A 1 119 ? -7.071 -8.013 -1.604 1.00 91.31 119 PRO A O 1
ATOM 975 N N . VAL A 1 120 ? -6.305 -6.413 -2.992 1.00 93.50 120 VAL A N 1
ATOM 976 C CA . VAL A 1 120 ? -6.772 -5.267 -2.189 1.00 93.50 120 VAL A CA 1
ATOM 977 C C . VAL A 1 120 ? -8.299 -5.191 -2.201 1.00 93.50 120 VAL A C 1
ATOM 979 O O . VAL A 1 120 ? -8.922 -5.126 -1.139 1.00 93.50 120 VAL A O 1
ATOM 982 N N . VAL A 1 121 ? -8.910 -5.242 -3.388 1.00 94.38 121 VAL A N 1
ATOM 983 C CA . VAL A 1 121 ? -10.370 -5.225 -3.545 1.00 94.38 121 VAL A CA 1
ATOM 984 C C . VAL A 1 121 ? -10.993 -6.464 -2.911 1.00 94.38 121 VAL A C 1
ATOM 986 O O . VAL A 1 121 ? -11.975 -6.336 -2.186 1.00 94.38 121 VAL A O 1
ATOM 989 N N . LEU A 1 122 ? -10.405 -7.646 -3.105 1.00 92.56 122 LEU A N 1
ATOM 990 C CA . LEU A 1 122 ? -10.897 -8.885 -2.508 1.00 92.56 122 LEU A CA 1
ATOM 991 C C . LEU A 1 122 ? -10.886 -8.813 -0.975 1.00 92.56 122 LEU A C 1
ATOM 993 O O . LEU A 1 122 ? -11.885 -9.146 -0.341 1.00 92.56 122 LEU A O 1
ATOM 997 N N . SER A 1 123 ? -9.806 -8.297 -0.378 1.00 91.81 123 SER A N 1
ATOM 998 C CA . SER A 1 123 ? -9.728 -8.073 1.072 1.00 91.81 123 SER A CA 1
ATOM 999 C C . SER A 1 123 ? -10.836 -7.135 1.567 1.00 91.81 123 SER A C 1
ATOM 1001 O O . SER A 1 123 ? -11.485 -7.408 2.577 1.00 91.81 123 SER A O 1
ATOM 1003 N N . LEU A 1 124 ? -11.113 -6.062 0.820 1.00 91.94 124 LEU A N 1
ATOM 1004 C CA . LEU A 1 124 ? -12.181 -5.116 1.139 1.00 91.94 124 LEU A CA 1
ATOM 1005 C C . LEU A 1 124 ? -13.573 -5.751 1.016 1.00 91.94 124 LEU A C 1
ATOM 1007 O O . LEU A 1 124 ? -14.423 -5.517 1.873 1.00 91.94 124 LEU A O 1
ATOM 1011 N N . LEU A 1 125 ? -13.823 -6.553 -0.021 1.00 91.25 125 LEU A N 1
ATOM 1012 C CA . LEU A 1 125 ? -15.103 -7.242 -0.208 1.00 91.25 125 LEU A CA 1
ATOM 1013 C C . LEU A 1 125 ? -15.366 -8.256 0.907 1.00 91.25 125 LEU A C 1
ATOM 1015 O O . LEU A 1 125 ? -16.477 -8.284 1.439 1.00 91.25 125 LEU A O 1
ATOM 1019 N N . ILE A 1 126 ? -14.351 -9.032 1.301 1.00 90.44 126 ILE A N 1
ATOM 1020 C CA . ILE A 1 126 ? -14.463 -9.976 2.420 1.00 90.44 126 ILE A CA 1
ATOM 1021 C C . ILE A 1 126 ? -14.777 -9.216 3.714 1.00 90.44 126 ILE A C 1
ATOM 1023 O O . ILE A 1 126 ? -15.704 -9.594 4.428 1.00 90.44 126 ILE A O 1
ATOM 1027 N N . GLU A 1 127 ? -14.083 -8.108 3.989 1.00 90.31 127 GLU A N 1
ATOM 1028 C CA . GLU A 1 127 ? -14.327 -7.327 5.206 1.00 90.31 127 GLU A CA 1
ATOM 1029 C C . GLU A 1 127 ? -15.714 -6.666 5.199 1.00 90.31 127 GLU A C 1
ATOM 1031 O O . GLU A 1 127 ? -16.406 -6.680 6.214 1.00 90.31 127 GLU A O 1
ATOM 1036 N N . LYS A 1 128 ? -16.181 -6.145 4.054 1.00 88.62 128 LYS A N 1
ATOM 1037 C CA . LYS A 1 128 ? -17.554 -5.622 3.933 1.00 88.62 128 LYS A CA 1
ATOM 1038 C C . LYS A 1 128 ? -18.599 -6.720 4.133 1.00 88.62 128 LYS A C 1
ATOM 1040 O O . LYS A 1 128 ? -19.609 -6.469 4.789 1.00 88.62 128 LYS A O 1
ATOM 1045 N N . GLY A 1 129 ? -18.358 -7.921 3.608 1.00 85.81 129 GLY A N 1
ATOM 1046 C CA . GLY A 1 129 ? -19.229 -9.078 3.819 1.00 85.81 129 GLY A CA 1
ATOM 1047 C C . GLY A 1 129 ? -19.274 -9.515 5.285 1.00 85.81 129 GLY A C 1
ATOM 1048 O O . GLY A 1 129 ? -20.346 -9.816 5.809 1.00 85.81 129 GLY A O 1
ATOM 1049 N N . LEU A 1 130 ? -18.129 -9.480 5.968 1.00 86.19 130 LEU A N 1
ATOM 1050 C CA . LEU A 1 130 ? -18.012 -9.835 7.379 1.00 86.19 130 LEU A CA 1
ATOM 1051 C C . LEU A 1 130 ? -18.615 -8.769 8.308 1.00 86.19 130 LEU A C 1
ATOM 1053 O O . LEU A 1 130 ? -19.223 -9.111 9.318 1.00 86.19 130 LEU A O 1
ATOM 1057 N N . ALA A 1 131 ? -18.506 -7.487 7.952 1.00 82.50 131 ALA A N 1
ATOM 1058 C CA . ALA A 1 131 ? -19.125 -6.382 8.684 1.00 82.50 131 ALA A CA 1
ATOM 1059 C C . ALA A 1 131 ? -20.657 -6.350 8.551 1.00 82.50 131 ALA A C 1
ATOM 1061 O O .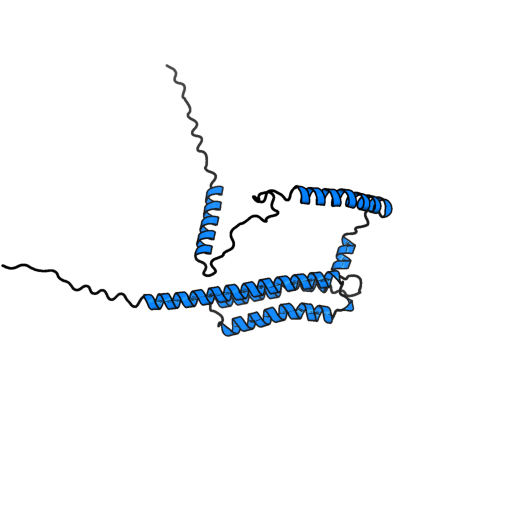 ALA A 1 131 ? -21.336 -5.894 9.466 1.00 82.50 131 ALA A O 1
ATOM 1062 N N . SER A 1 132 ? -21.204 -6.839 7.434 1.00 82.56 132 SER A N 1
ATOM 1063 C CA . SER A 1 132 ? -22.653 -6.962 7.219 1.00 82.56 132 SER A CA 1
ATOM 1064 C C . SER A 1 132 ? -23.263 -8.221 7.860 1.00 82.56 132 SER A C 1
ATOM 1066 O O . SER A 1 132 ? -24.430 -8.507 7.605 1.00 82.56 132 SER A O 1
ATOM 1068 N N . GLU A 1 133 ? -22.478 -9.007 8.613 1.00 78.31 133 GLU A N 1
ATOM 1069 C CA . GLU A 1 133 ? -22.840 -10.331 9.162 1.00 78.31 133 GLU A CA 1
ATOM 1070 C C . GLU A 1 133 ? -23.365 -11.342 8.117 1.00 78.31 133 GLU A C 1
ATOM 1072 O O . GLU A 1 133 ? -23.879 -12.403 8.467 1.00 78.31 133 GLU A O 1
ATOM 1077 N N . ALA A 1 134 ? -23.182 -11.067 6.820 1.00 75.81 134 ALA A N 1
ATOM 1078 C CA . ALA A 1 134 ? -23.624 -11.945 5.737 1.00 75.81 134 ALA A CA 1
ATOM 1079 C C . ALA A 1 134 ? -22.802 -13.245 5.678 1.00 75.81 134 ALA A C 1
ATOM 1081 O O . ALA A 1 134 ? -23.272 -14.267 5.181 1.00 75.81 134 ALA A O 1
ATOM 1082 N N . ILE A 1 135 ? -21.565 -13.207 6.187 1.00 77.06 135 ILE A N 1
ATOM 1083 C CA . ILE A 1 135 ? -20.609 -14.316 6.171 1.00 77.06 135 ILE A CA 1
ATOM 1084 C C . ILE A 1 135 ? -20.210 -14.661 7.611 1.00 77.06 135 ILE A C 1
ATOM 1086 O O . ILE A 1 135 ? -19.911 -13.785 8.421 1.00 77.06 135 ILE A O 1
ATOM 1090 N N . ARG A 1 136 ? -20.159 -15.961 7.929 1.00 79.19 136 ARG A N 1
ATOM 1091 C CA . ARG A 1 136 ? -19.695 -16.461 9.234 1.00 79.19 136 ARG A CA 1
ATOM 1092 C C . ARG A 1 136 ? -18.207 -16.132 9.453 1.00 79.19 136 ARG A C 1
ATOM 1094 O O . ARG A 1 136 ? -17.407 -16.165 8.523 1.00 79.19 136 ARG A O 1
ATOM 1101 N N . THR A 1 137 ? -17.803 -15.889 10.701 1.00 80.88 137 THR A N 1
ATOM 1102 C CA . THR A 1 137 ? -16.435 -15.453 11.050 1.00 80.88 137 THR A CA 1
ATOM 1103 C C . THR A 1 137 ? -15.334 -16.419 10.598 1.00 80.88 137 THR A C 1
ATOM 1105 O O . THR A 1 137 ? -14.306 -15.981 10.091 1.00 80.88 137 THR A O 1
ATOM 1108 N N . THR A 1 138 ? -15.544 -17.731 10.741 1.00 83.88 138 THR A N 1
ATOM 1109 C CA . THR A 1 138 ? -14.549 -18.761 10.397 1.00 83.88 138 THR A CA 1
ATOM 1110 C C . THR A 1 138 ? -14.160 -18.767 8.910 1.00 83.88 138 THR A C 1
ATOM 1112 O O . THR A 1 138 ? -12.969 -18.625 8.629 1.00 83.88 138 THR A O 1
ATOM 1115 N N . PRO A 1 139 ? -15.097 -18.870 7.940 1.00 87.75 139 PRO A N 1
ATOM 1116 C CA . PRO A 1 139 ? -14.737 -18.815 6.522 1.00 87.75 139 PRO A CA 1
ATOM 1117 C C . PRO A 1 139 ? -14.167 -17.456 6.101 1.00 87.75 139 PRO A C 1
ATOM 1119 O O . PRO A 1 139 ? -13.286 -17.426 5.249 1.00 87.75 139 PRO A O 1
ATOM 1122 N N . GLY A 1 140 ? -14.590 -16.346 6.722 1.00 86.75 140 GLY A N 1
ATOM 1123 C CA . GLY A 1 140 ? -14.010 -15.024 6.453 1.00 86.75 140 GLY A CA 1
ATOM 1124 C C . GLY A 1 140 ? -12.513 -14.954 6.780 1.00 86.75 140 GLY A C 1
ATOM 1125 O O . GLY A 1 140 ? -11.725 -14.461 5.977 1.00 86.75 140 GLY A O 1
ATOM 1126 N N . ILE A 1 141 ? -12.095 -15.517 7.920 1.00 87.81 141 ILE A N 1
ATOM 1127 C CA . ILE A 1 141 ? -10.674 -15.580 8.304 1.00 87.81 141 ILE A CA 1
ATOM 1128 C C . ILE A 1 141 ? -9.885 -16.470 7.335 1.00 87.81 141 ILE A C 1
ATOM 1130 O O . ILE A 1 141 ? -8.813 -16.071 6.885 1.00 87.81 141 ILE A O 1
ATOM 1134 N N . ILE A 1 142 ? -10.420 -17.642 6.974 1.00 91.81 142 ILE A N 1
ATOM 1135 C CA . ILE A 1 142 ? -9.770 -18.549 6.013 1.00 91.81 142 ILE A CA 1
ATOM 1136 C C . ILE A 1 142 ? -9.593 -17.851 4.658 1.00 91.81 142 ILE A C 1
ATOM 1138 O O . ILE A 1 142 ? -8.502 -17.882 4.094 1.00 91.81 142 ILE A O 1
ATOM 1142 N N . ALA A 1 143 ? -10.623 -17.156 4.167 1.00 91.56 143 ALA A N 1
ATOM 1143 C CA . ALA A 1 143 ? -10.559 -16.406 2.916 1.00 91.56 143 ALA A CA 1
ATOM 1144 C C . ALA A 1 143 ? -9.486 -15.302 2.948 1.00 91.56 143 ALA A C 1
ATOM 1146 O O . ALA A 1 143 ? -8.762 -15.130 1.968 1.00 91.56 143 ALA A O 1
ATOM 1147 N N . HIS A 1 144 ? -9.319 -14.596 4.074 1.00 92.94 144 HIS A N 1
ATOM 1148 C CA . HIS A 1 144 ? -8.227 -13.630 4.229 1.00 92.94 144 HIS A CA 1
ATOM 1149 C C . HIS A 1 144 ? -6.848 -14.291 4.203 1.00 92.94 144 HIS A C 1
ATOM 1151 O O . HIS A 1 144 ? -5.958 -13.781 3.528 1.00 92.94 144 HIS A O 1
ATOM 1157 N N . VAL A 1 145 ? -6.665 -15.421 4.893 1.00 93.12 145 VAL A N 1
ATOM 1158 C CA . VAL A 1 145 ? -5.388 -16.156 4.891 1.00 93.12 145 VAL A CA 1
ATOM 1159 C C . VAL A 1 145 ? -5.039 -16.625 3.481 1.00 93.12 145 VAL A C 1
ATOM 1161 O O . VAL A 1 145 ? -3.916 -16.414 3.034 1.00 93.12 145 VAL A O 1
ATOM 1164 N N . VAL A 1 146 ? -6.006 -17.188 2.753 1.00 94.31 146 VAL A N 1
ATOM 1165 C CA . VAL A 1 146 ? -5.814 -17.619 1.361 1.00 94.31 146 VAL A CA 1
ATOM 1166 C C . VAL A 1 146 ? -5.491 -16.428 0.455 1.00 94.31 146 VAL A C 1
ATOM 1168 O O . VAL A 1 146 ? -4.557 -16.513 -0.335 1.00 94.31 146 VAL A O 1
ATOM 1171 N N . ASN A 1 147 ? -6.195 -15.299 0.594 1.00 94.00 147 ASN A N 1
ATOM 1172 C CA . ASN A 1 147 ? -5.914 -14.091 -0.187 1.00 94.00 147 ASN A CA 1
ATOM 1173 C C . ASN A 1 147 ? -4.508 -13.529 0.094 1.00 94.00 147 ASN A C 1
ATOM 1175 O O . ASN A 1 147 ? -3.795 -13.153 -0.832 1.00 94.00 147 ASN A O 1
ATOM 1179 N N . LEU A 1 148 ? -4.074 -13.499 1.360 1.00 93.31 148 LEU A N 1
ATOM 1180 C CA . LEU A 1 148 ? -2.726 -13.048 1.717 1.00 93.31 148 LEU A CA 1
ATOM 1181 C C . LEU A 1 148 ? -1.641 -14.025 1.250 1.00 93.31 148 LEU A C 1
ATOM 1183 O O . LEU A 1 148 ? -0.585 -13.583 0.805 1.00 93.31 148 LEU A O 1
ATOM 1187 N N . ALA A 1 149 ? -1.897 -15.332 1.311 1.00 93.44 149 ALA A N 1
ATOM 1188 C CA . ALA A 1 149 ? -0.993 -16.330 0.751 1.00 93.44 149 ALA A CA 1
ATOM 1189 C C . ALA A 1 149 ? -0.870 -16.158 -0.770 1.00 93.44 149 ALA A C 1
ATOM 1191 O O . ALA A 1 149 ? 0.241 -16.101 -1.290 1.00 93.44 149 ALA A O 1
ATOM 1192 N N . ALA A 1 150 ? -1.992 -15.982 -1.475 1.00 93.12 150 ALA A N 1
ATOM 1193 C CA . ALA A 1 150 ? -2.005 -15.712 -2.909 1.00 93.12 150 ALA A CA 1
ATOM 1194 C C . ALA A 1 150 ? -1.244 -14.423 -3.260 1.00 93.12 150 ALA A C 1
ATOM 1196 O O . ALA A 1 150 ? -0.470 -14.422 -4.212 1.00 93.12 150 ALA A O 1
ATOM 1197 N N . LEU A 1 151 ? -1.392 -13.356 -2.467 1.00 93.94 151 LEU A N 1
ATOM 1198 C CA . LEU A 1 151 ? -0.656 -12.100 -2.648 1.00 93.94 151 LEU A CA 1
ATOM 1199 C C . LEU A 1 151 ? 0.868 -12.307 -2.627 1.00 93.94 151 LEU A C 1
ATOM 1201 O O . LEU A 1 151 ? 1.565 -11.677 -3.412 1.00 93.94 151 LEU A O 1
ATOM 1205 N N . VAL A 1 152 ? 1.394 -13.168 -1.751 1.00 92.38 152 VAL A N 1
ATOM 1206 C CA . VAL A 1 152 ? 2.846 -13.417 -1.643 1.00 92.38 152 VAL A CA 1
ATOM 1207 C C . VAL A 1 152 ? 3.329 -14.429 -2.684 1.00 92.38 152 VAL A C 1
ATOM 1209 O O . VAL A 1 152 ? 4.387 -14.246 -3.284 1.00 92.38 152 VAL A O 1
ATOM 1212 N N . LEU A 1 153 ? 2.558 -15.493 -2.918 1.00 91.81 153 LEU A N 1
ATOM 1213 C CA . LEU A 1 153 ? 2.943 -16.569 -3.833 1.00 91.81 153 LEU A CA 1
ATOM 1214 C C . LEU A 1 153 ? 2.901 -16.133 -5.299 1.00 91.81 153 LEU A C 1
ATOM 1216 O O . LEU A 1 153 ? 3.732 -16.570 -6.088 1.00 91.81 153 LEU A O 1
ATOM 1220 N N . LEU A 1 154 ? 1.971 -15.258 -5.674 1.00 88.88 154 LEU A N 1
ATOM 1221 C CA . LEU A 1 154 ? 1.789 -14.844 -7.061 1.00 88.88 154 LEU A CA 1
ATOM 1222 C C . LEU A 1 154 ? 3.027 -14.165 -7.674 1.00 88.88 154 LEU A C 1
ATOM 1224 O O . LEU A 1 154 ? 3.495 -14.660 -8.700 1.00 88.88 154 LEU A O 1
ATOM 1228 N N . PRO A 1 155 ? 3.616 -13.097 -7.096 1.00 88.56 155 PRO A N 1
ATOM 1229 C CA . PRO A 1 155 ? 4.831 -12.507 -7.656 1.00 88.56 155 PRO A CA 1
ATOM 1230 C C . PRO A 1 155 ? 6.009 -13.493 -7.640 1.00 88.56 155 PRO A C 1
ATOM 1232 O O . PRO A 1 155 ? 6.808 -13.486 -8.569 1.00 88.56 155 PRO A O 1
ATOM 1235 N N . MET A 1 156 ? 6.095 -14.381 -6.642 1.00 88.31 156 MET A N 1
ATOM 1236 C CA . MET A 1 156 ? 7.150 -15.398 -6.554 1.00 88.31 156 MET A CA 1
ATOM 1237 C C . MET A 1 156 ? 7.073 -16.405 -7.710 1.00 88.31 156 MET A C 1
ATOM 1239 O O . MET A 1 156 ? 8.070 -16.629 -8.396 1.00 88.31 156 MET A O 1
ATOM 1243 N N . VAL A 1 157 ? 5.883 -16.943 -7.988 1.00 89.69 157 VAL A N 1
ATOM 1244 C CA . VAL A 1 157 ? 5.660 -17.885 -9.095 1.00 89.69 157 VAL A CA 1
ATOM 1245 C C . VAL A 1 157 ? 5.849 -17.198 -10.447 1.00 89.69 157 VAL A C 1
ATOM 1247 O O . VAL A 1 157 ? 6.521 -17.744 -11.318 1.00 89.69 157 VAL A O 1
ATOM 1250 N N . VAL A 1 158 ? 5.306 -15.990 -10.632 1.00 86.69 158 VAL A N 1
ATOM 1251 C CA . VAL A 1 158 ? 5.380 -15.280 -11.921 1.00 86.69 158 VAL A CA 1
ATOM 1252 C C . VAL A 1 158 ? 6.815 -14.889 -12.276 1.00 86.69 158 VAL A C 1
ATOM 1254 O O . VAL A 1 158 ? 7.195 -15.021 -13.440 1.00 86.69 158 VAL A O 1
ATOM 1257 N N . ILE A 1 159 ? 7.619 -14.462 -11.297 1.00 85.94 159 ILE A N 1
ATOM 1258 C CA . ILE A 1 159 ? 9.044 -14.163 -11.506 1.00 85.94 159 ILE A CA 1
ATOM 1259 C C . ILE A 1 159 ? 9.830 -15.449 -11.793 1.00 85.94 159 ILE A C 1
ATOM 1261 O O . ILE A 1 159 ? 10.698 -15.443 -12.658 1.00 85.94 159 ILE A O 1
ATOM 1265 N N . HIS A 1 160 ? 9.523 -16.556 -11.108 1.00 85.56 160 HIS A N 1
ATOM 1266 C CA . HIS A 1 160 ? 10.228 -17.821 -11.319 1.00 85.56 160 HIS A CA 1
ATOM 1267 C C . HIS A 1 160 ? 9.952 -18.435 -12.700 1.00 85.56 160 HIS A C 1
ATOM 1269 O O . HIS A 1 160 ? 10.876 -18.898 -13.362 1.00 85.56 160 HIS A O 1
ATOM 1275 N N . VAL A 1 161 ? 8.696 -18.411 -13.156 1.00 83.44 161 VAL A N 1
ATOM 1276 C CA . VAL A 1 161 ? 8.300 -18.956 -14.466 1.00 83.44 161 VAL A CA 1
ATOM 1277 C C . VAL A 1 161 ? 8.815 -18.090 -15.617 1.00 83.44 161 VAL A C 1
ATOM 1279 O O . VAL A 1 161 ? 9.220 -18.621 -16.646 1.00 83.44 161 VAL A O 1
ATOM 1282 N N . ASN A 1 162 ? 8.847 -16.766 -15.443 1.00 75.94 162 ASN A N 1
ATOM 1283 C CA . ASN A 1 162 ? 9.285 -15.820 -16.474 1.00 75.94 162 ASN A CA 1
ATOM 1284 C C . ASN A 1 162 ? 10.692 -15.270 -16.197 1.00 75.94 162 ASN A C 1
ATOM 1286 O O . ASN A 1 162 ? 10.957 -14.094 -16.436 1.00 75.94 162 ASN A O 1
ATOM 1290 N N . ALA A 1 163 ? 11.594 -16.102 -15.673 1.00 68.06 163 ALA A N 1
ATOM 1291 C CA . ALA A 1 163 ? 12.910 -15.660 -15.212 1.00 68.06 163 ALA A CA 1
ATOM 1292 C C . ALA A 1 163 ? 13.790 -15.035 -16.313 1.00 68.06 163 ALA A C 1
ATOM 1294 O O . ALA A 1 163 ? 14.646 -14.216 -15.994 1.00 68.06 163 ALA A O 1
ATOM 1295 N N . SER A 1 164 ? 13.582 -15.389 -17.587 1.00 65.81 164 SER A N 1
ATOM 1296 C CA . SER A 1 164 ? 14.321 -14.809 -18.716 1.00 65.81 164 SER A CA 1
ATOM 1297 C C . SER A 1 164 ? 13.830 -13.399 -19.073 1.00 65.81 164 SER A C 1
ATOM 1299 O O . SER A 1 164 ? 14.616 -12.465 -19.100 1.00 65.81 164 SER A O 1
ATOM 1301 N N . GLY A 1 165 ? 12.516 -13.191 -19.206 1.00 63.12 165 GLY A N 1
ATOM 1302 C CA . GLY A 1 165 ? 11.950 -11.921 -19.689 1.00 63.12 165 GLY A CA 1
ATOM 1303 C C . GLY A 1 165 ? 11.854 -10.782 -18.661 1.00 63.12 165 GLY A C 1
ATOM 1304 O O . GLY A 1 165 ? 11.306 -9.721 -18.971 1.00 63.12 165 GLY A O 1
ATOM 1305 N N . PHE A 1 166 ? 12.324 -10.975 -17.425 1.00 66.81 166 PHE A N 1
ATOM 1306 C CA . PHE A 1 166 ? 12.193 -9.975 -16.362 1.00 66.81 166 PHE A CA 1
ATOM 1307 C C . PHE A 1 166 ? 13.440 -9.103 -16.219 1.00 66.81 166 PHE A C 1
ATOM 1309 O O . PHE A 1 166 ? 14.527 -9.560 -15.876 1.00 66.81 166 PHE A O 1
ATOM 1316 N N . SER A 1 167 ? 13.249 -7.791 -16.345 1.00 76.62 167 SER A N 1
ATOM 1317 C CA . SER A 1 167 ? 14.251 -6.826 -15.896 1.00 76.62 167 SER A CA 1
ATOM 1318 C C . SER A 1 167 ? 14.431 -6.890 -14.378 1.00 76.62 167 SER A C 1
ATOM 1320 O O . SER A 1 167 ? 13.452 -6.876 -13.625 1.00 76.62 167 SER A O 1
ATOM 1322 N N . LEU A 1 168 ? 15.685 -6.863 -13.917 1.00 81.31 168 LEU A N 1
ATOM 1323 C CA . LEU A 1 168 ? 16.050 -6.821 -12.496 1.00 81.31 168 LEU A CA 1
ATOM 1324 C C . LEU A 1 168 ? 15.373 -5.653 -11.752 1.00 81.31 168 LEU A C 1
ATOM 1326 O O . LEU A 1 168 ? 14.919 -5.798 -10.613 1.00 81.31 168 LEU A O 1
ATOM 1330 N N . VAL A 1 169 ? 15.268 -4.492 -12.405 1.00 81.06 169 VAL A N 1
ATOM 1331 C CA . VAL A 1 169 ? 14.616 -3.297 -11.841 1.00 81.06 169 VAL A CA 1
ATOM 1332 C C . VAL A 1 169 ? 13.100 -3.508 -11.738 1.00 81.06 169 VAL A C 1
ATOM 1334 O O . VAL A 1 169 ? 12.478 -3.144 -10.740 1.00 81.06 169 VAL A O 1
ATOM 1337 N N . GLY A 1 170 ? 12.494 -4.164 -12.729 1.00 81.25 170 GLY A N 1
ATOM 1338 C CA . GLY A 1 170 ? 11.079 -4.544 -12.695 1.00 81.25 170 GLY A CA 1
ATOM 1339 C C . GLY A 1 170 ? 10.772 -5.542 -11.572 1.00 81.25 170 GLY A C 1
ATOM 1340 O O . GLY A 1 170 ? 9.850 -5.341 -10.786 1.00 81.25 170 GLY A O 1
ATOM 1341 N N . ALA A 1 171 ? 11.594 -6.580 -11.422 1.00 83.62 171 ALA A N 1
ATOM 1342 C CA . ALA A 1 171 ? 11.410 -7.595 -10.385 1.00 83.62 171 ALA A CA 1
ATOM 1343 C C . ALA A 1 171 ? 11.542 -7.017 -8.962 1.00 83.62 171 ALA A C 1
ATOM 1345 O O . ALA A 1 171 ? 10.713 -7.293 -8.092 1.00 83.62 171 ALA A O 1
ATOM 1346 N N . THR A 1 172 ? 12.549 -6.170 -8.719 1.00 86.75 172 THR A N 1
ATOM 1347 C CA . THR A 1 172 ? 12.767 -5.534 -7.405 1.00 86.75 172 THR A CA 1
ATOM 1348 C C . THR A 1 172 ? 11.655 -4.553 -7.036 1.00 86.75 172 THR A C 1
ATOM 1350 O O . THR A 1 172 ? 11.202 -4.542 -5.886 1.00 86.75 172 THR A O 1
ATOM 1353 N N . THR A 1 173 ? 11.164 -3.766 -7.997 1.00 86.75 173 THR A N 1
ATOM 1354 C CA . THR A 1 173 ? 10.049 -2.830 -7.776 1.00 86.75 173 THR A CA 1
ATOM 1355 C C . THR A 1 173 ? 8.738 -3.557 -7.488 1.00 86.75 173 THR A C 1
ATOM 1357 O O . THR A 1 173 ? 8.068 -3.228 -6.507 1.00 86.75 173 THR A O 1
ATOM 1360 N N . VAL A 1 174 ? 8.401 -4.594 -8.261 1.00 89.25 174 VAL A N 1
ATOM 1361 C CA . VAL A 1 174 ? 7.203 -5.413 -8.022 1.00 89.25 174 VAL A CA 1
ATOM 1362 C C . VAL A 1 174 ? 7.288 -6.127 -6.673 1.00 89.25 174 VAL A C 1
ATOM 1364 O O . VAL A 1 174 ? 6.343 -6.063 -5.889 1.00 89.25 174 VAL A O 1
ATOM 1367 N N . CYS A 1 175 ? 8.426 -6.740 -6.343 1.00 90.12 175 CYS A N 1
ATOM 1368 C CA . CYS A 1 175 ? 8.616 -7.416 -5.058 1.00 90.12 175 CYS A CA 1
ATOM 1369 C C . CYS A 1 175 ? 8.455 -6.452 -3.867 1.00 90.12 175 CYS A C 1
ATOM 1371 O O . CYS A 1 175 ? 7.757 -6.756 -2.894 1.00 90.12 175 CYS A O 1
ATOM 1373 N N . SER A 1 176 ? 9.029 -5.249 -3.971 1.00 91.62 176 SER A N 1
ATOM 1374 C CA . SER A 1 176 ? 8.890 -4.205 -2.949 1.00 91.62 176 SER A CA 1
ATOM 1375 C C . SER A 1 176 ? 7.432 -3.768 -2.783 1.00 91.62 176 SER A C 1
ATOM 1377 O O . SER A 1 176 ? 6.935 -3.672 -1.661 1.00 91.62 176 SER A O 1
ATOM 1379 N N . LEU A 1 177 ? 6.715 -3.560 -3.893 1.00 92.75 177 LEU A N 1
ATOM 1380 C CA . LEU A 1 177 ? 5.302 -3.181 -3.888 1.00 92.75 177 LEU A CA 1
ATOM 1381 C C . LEU A 1 177 ? 4.431 -4.253 -3.220 1.00 92.75 177 LEU A C 1
ATOM 1383 O O . LEU A 1 177 ? 3.643 -3.934 -2.327 1.00 92.75 177 LEU A O 1
ATOM 1387 N N . TYR A 1 178 ? 4.593 -5.521 -3.601 1.00 93.69 178 TYR A N 1
ATOM 1388 C CA . TYR A 1 178 ? 3.825 -6.628 -3.025 1.00 93.69 178 TYR A CA 1
ATOM 1389 C C . TYR A 1 178 ? 4.142 -6.847 -1.540 1.00 93.69 178 TYR A C 1
ATOM 1391 O O . TYR A 1 178 ? 3.232 -7.128 -0.760 1.00 93.69 178 TYR A O 1
ATOM 1399 N N . SER A 1 179 ? 5.389 -6.621 -1.119 1.00 93.88 179 SER A N 1
ATOM 1400 C CA . SER A 1 179 ? 5.778 -6.653 0.298 1.00 93.88 179 SER A CA 1
ATOM 1401 C C . SER A 1 179 ? 5.076 -5.557 1.109 1.00 93.88 179 SER A C 1
ATOM 1403 O O . SER A 1 179 ? 4.530 -5.822 2.181 1.00 93.88 179 SER A O 1
ATOM 1405 N N . ILE A 1 180 ? 5.019 -4.327 0.584 1.00 95.12 180 ILE A N 1
ATOM 1406 C CA . ILE A 1 180 ? 4.300 -3.213 1.224 1.00 95.12 180 ILE A CA 1
ATOM 1407 C C . ILE A 1 180 ? 2.800 -3.520 1.313 1.00 95.12 180 ILE A C 1
ATOM 1409 O O . ILE A 1 180 ? 2.187 -3.305 2.363 1.00 95.12 180 ILE A O 1
ATOM 1413 N N . LEU A 1 181 ? 2.204 -4.041 0.234 1.00 94.19 181 LEU A N 1
ATOM 1414 C CA . LEU A 1 181 ? 0.793 -4.424 0.220 1.00 94.19 181 LEU A CA 1
ATOM 1415 C C . LEU A 1 181 ? 0.494 -5.532 1.224 1.00 94.19 181 LEU A C 1
ATOM 1417 O O . LEU A 1 181 ? -0.501 -5.433 1.937 1.00 94.19 181 LEU A O 1
ATOM 1421 N N . PHE A 1 182 ? 1.359 -6.540 1.334 1.00 94.69 182 PHE A N 1
ATOM 1422 C CA . PHE A 1 182 ? 1.212 -7.610 2.315 1.00 94.69 182 PHE A CA 1
ATOM 1423 C C . PHE A 1 182 ? 1.160 -7.058 3.740 1.00 94.69 182 PHE A C 1
ATOM 1425 O O . PHE A 1 182 ? 0.218 -7.350 4.477 1.00 94.69 182 PHE A O 1
ATOM 1432 N N . LEU A 1 183 ? 2.106 -6.189 4.107 1.00 93.75 183 LEU A N 1
ATOM 1433 C CA . LEU A 1 183 ? 2.140 -5.576 5.437 1.00 93.75 183 LEU A CA 1
ATOM 1434 C C . LEU A 1 183 ? 0.898 -4.712 5.704 1.00 93.75 183 LEU A C 1
ATOM 1436 O O . LEU A 1 183 ? 0.306 -4.782 6.785 1.00 93.75 183 LEU A O 1
ATOM 1440 N N . LYS A 1 184 ? 0.459 -3.932 4.707 1.00 93.62 184 LYS A N 1
ATOM 1441 C CA . LYS A 1 184 ? -0.769 -3.125 4.779 1.00 93.62 184 LYS A CA 1
ATOM 1442 C C . LYS A 1 184 ? -2.014 -3.986 4.978 1.00 93.62 184 LYS A C 1
ATOM 1444 O O . LYS A 1 184 ? -2.824 -3.676 5.850 1.00 93.62 184 LYS A O 1
ATOM 1449 N N . LEU A 1 185 ? -2.178 -5.042 4.183 1.00 92.62 185 LEU A N 1
ATOM 1450 C CA . LEU A 1 185 ? -3.349 -5.918 4.237 1.00 92.62 185 LEU A CA 1
ATOM 1451 C C . LEU A 1 185 ? -3.365 -6.750 5.518 1.00 92.62 185 LEU A C 1
ATOM 1453 O O . LEU A 1 185 ? -4.421 -6.888 6.128 1.00 92.62 185 LEU A O 1
ATOM 1457 N N . TRP A 1 186 ? -2.211 -7.247 5.963 1.00 92.69 186 TRP A N 1
ATOM 1458 C CA . TRP A 1 186 ? -2.092 -7.952 7.237 1.00 92.69 1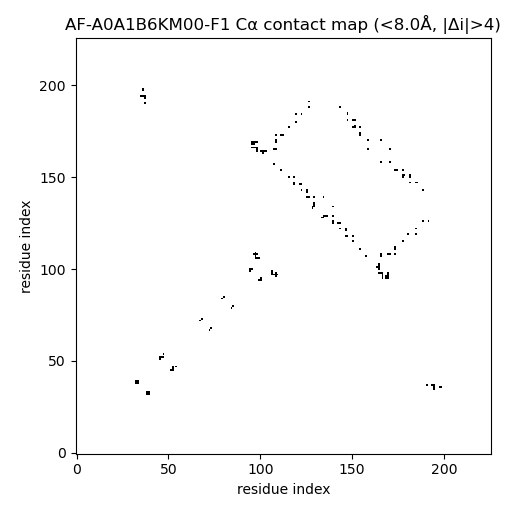86 TRP A CA 1
ATOM 1459 C C . TRP A 1 186 ? -2.529 -7.063 8.402 1.00 92.69 186 TRP A C 1
ATOM 1461 O O . TRP A 1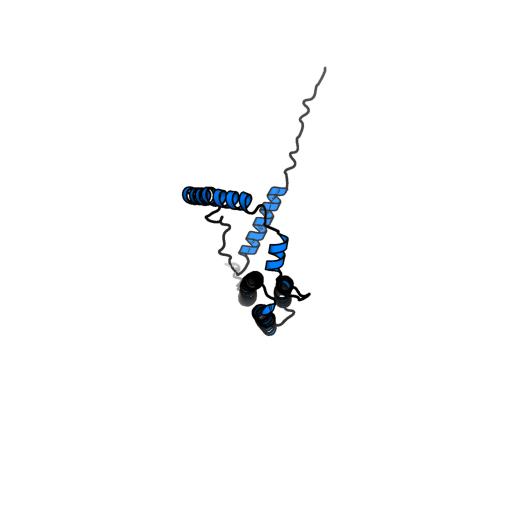 186 ? -3.408 -7.442 9.176 1.00 92.69 186 TRP A O 1
ATOM 1471 N N . SER A 1 187 ? -1.973 -5.850 8.489 1.00 92.56 187 SER A N 1
ATOM 1472 C CA . SER A 1 187 ? -2.358 -4.881 9.519 1.00 92.56 187 SER A CA 1
ATOM 1473 C C . SER A 1 187 ? -3.852 -4.543 9.450 1.00 92.56 187 SER A C 1
ATOM 1475 O O . SER A 1 187 ? -4.522 -4.542 10.482 1.00 92.56 187 SER A O 1
ATOM 1477 N N . TYR A 1 188 ? -4.397 -4.344 8.246 1.00 91.62 188 TYR A N 1
ATOM 1478 C CA . TYR A 1 188 ? -5.821 -4.077 8.033 1.00 91.62 188 TYR A CA 1
ATOM 1479 C C . TYR A 1 188 ? -6.719 -5.197 8.578 1.00 91.62 188 TYR A C 1
ATOM 1481 O O . TYR A 1 188 ? -7.628 -4.926 9.363 1.00 91.62 188 TYR A O 1
ATOM 1489 N N . VAL A 1 189 ? -6.446 -6.455 8.219 1.00 91.31 189 VAL A N 1
ATOM 1490 C CA . VAL A 1 189 ? -7.243 -7.611 8.666 1.00 91.31 189 VAL A CA 1
ATOM 1491 C C . VAL A 1 189 ? -7.186 -7.768 10.188 1.00 91.31 189 VAL A C 1
ATOM 1493 O O . VAL A 1 189 ? -8.219 -7.993 10.820 1.00 91.31 189 VAL A O 1
ATOM 1496 N N . GLN A 1 190 ? -6.004 -7.614 10.793 1.00 90.69 190 GLN A N 1
ATOM 1497 C CA . GLN A 1 190 ? -5.825 -7.760 12.242 1.00 90.69 190 GLN A CA 1
ATOM 1498 C C . GLN A 1 190 ? -6.566 -6.675 13.033 1.00 90.69 190 GLN A C 1
ATOM 1500 O O . GLN A 1 190 ? -7.297 -6.988 13.975 1.00 90.69 190 GLN A O 1
ATOM 1505 N N . VAL A 1 191 ? -6.432 -5.407 12.632 1.00 89.19 191 VAL A N 1
ATOM 1506 C CA . VAL A 1 191 ? -7.107 -4.287 13.306 1.00 89.19 191 VAL A CA 1
ATOM 1507 C C . VAL A 1 191 ? -8.628 -4.415 13.186 1.00 89.19 191 VAL A C 1
ATOM 1509 O O . VAL A 1 191 ? -9.344 -4.234 14.175 1.00 89.19 191 VAL A O 1
ATOM 1512 N N . ASN A 1 192 ? -9.141 -4.801 12.015 1.00 89.19 192 ASN A N 1
ATOM 1513 C CA . ASN A 1 192 ? -10.580 -4.997 11.834 1.00 89.19 192 ASN A CA 1
ATOM 1514 C C . ASN A 1 192 ? -11.112 -6.180 12.649 1.00 89.19 192 ASN A C 1
ATOM 1516 O O . ASN A 1 192 ? -12.156 -6.060 13.296 1.00 89.19 192 ASN A O 1
ATOM 1520 N N . LEU A 1 193 ? -10.381 -7.300 12.685 1.00 88.06 193 LEU A N 1
ATOM 1521 C CA . LEU A 1 193 ? -10.714 -8.439 13.540 1.00 88.06 193 LEU A CA 1
ATOM 1522 C C . LEU A 1 193 ? -10.797 -8.018 15.009 1.00 88.06 193 LEU A C 1
ATOM 1524 O O . LEU A 1 193 ? -11.782 -8.338 15.681 1.00 88.06 193 LEU A O 1
ATOM 1528 N N . TRP A 1 194 ? -9.813 -7.258 15.492 1.00 86.81 194 TRP A N 1
ATOM 1529 C CA . TRP A 1 194 ? -9.811 -6.760 16.862 1.00 86.81 194 TRP A CA 1
ATOM 1530 C C . TRP A 1 194 ? -11.008 -5.844 17.145 1.00 86.81 194 TRP A C 1
ATOM 1532 O O . TRP A 1 194 ? -11.703 -6.035 18.147 1.00 86.81 194 TRP A O 1
ATOM 1542 N N . CYS A 1 195 ? -11.320 -4.913 16.238 1.00 83.94 195 CYS A N 1
ATOM 1543 C CA . CYS A 1 195 ? -12.468 -4.017 16.380 1.00 83.94 195 CYS A CA 1
ATOM 1544 C C . CYS A 1 195 ? -13.796 -4.782 16.471 1.00 83.94 195 CYS A C 1
ATOM 1546 O O . CYS A 1 195 ? -14.614 -4.486 17.345 1.00 83.94 195 CYS A O 1
ATOM 1548 N N . ARG A 1 196 ? -14.009 -5.799 15.624 1.00 83.62 196 ARG A N 1
ATOM 1549 C CA . ARG A 1 196 ? -15.225 -6.631 15.676 1.00 83.62 196 ARG A CA 1
ATOM 1550 C C . ARG A 1 196 ? -15.326 -7.418 16.983 1.00 83.62 196 ARG A C 1
ATOM 1552 O O . ARG A 1 196 ? -16.388 -7.444 17.606 1.00 83.62 196 ARG A O 1
ATOM 1559 N N . LEU A 1 197 ? -14.229 -8.025 17.442 1.00 85.00 197 LEU A N 1
ATOM 1560 C CA . LEU A 1 197 ? -14.202 -8.760 18.713 1.00 85.00 197 LEU A CA 1
ATOM 1561 C C . LEU A 1 197 ? -14.491 -7.845 19.913 1.00 85.00 197 LEU A C 1
ATOM 1563 O O . LEU A 1 197 ? -15.242 -8.225 20.820 1.00 85.00 197 LEU A O 1
ATOM 1567 N N . ALA A 1 198 ? -13.950 -6.625 19.906 1.00 83.69 198 ALA A N 1
ATOM 1568 C CA . ALA A 1 198 ? -14.209 -5.627 20.939 1.00 83.69 198 ALA A CA 1
ATOM 1569 C C . ALA A 1 198 ? -15.688 -5.198 20.974 1.00 83.69 198 ALA A C 1
ATOM 1571 O O . ALA A 1 198 ? -16.263 -5.059 22.060 1.00 83.69 198 ALA A O 1
ATOM 1572 N N . LEU A 1 199 ? -16.334 -5.051 19.810 1.00 79.50 199 LEU A N 1
ATOM 1573 C CA . LEU A 1 199 ? -17.762 -4.727 19.705 1.00 79.50 199 LEU A CA 1
ATOM 1574 C C . LEU A 1 199 ? -18.652 -5.856 20.242 1.00 79.50 199 LEU A C 1
ATOM 1576 O O . LEU A 1 199 ? -19.512 -5.596 21.086 1.00 79.50 199 LEU A O 1
ATOM 1580 N N . HIS A 1 200 ? -18.412 -7.114 19.851 1.00 77.94 200 HIS A N 1
ATOM 1581 C CA . HIS A 1 200 ? -19.172 -8.252 20.389 1.00 77.94 200 HIS A CA 1
ATOM 1582 C C . HIS A 1 200 ? -18.998 -8.401 21.908 1.00 77.94 200 HIS A C 1
ATOM 1584 O O . HIS A 1 200 ? -19.966 -8.679 22.620 1.00 77.94 200 HIS A O 1
ATOM 1590 N N . THR A 1 201 ? -17.786 -8.185 22.426 1.00 76.50 201 THR A N 1
ATOM 1591 C CA . THR A 1 201 ? -17.509 -8.244 23.872 1.00 76.50 201 THR A CA 1
ATOM 1592 C C . THR A 1 201 ? -18.228 -7.124 24.628 1.00 76.50 201 THR A C 1
ATOM 1594 O O . THR A 1 201 ? -18.845 -7.368 25.670 1.00 76.50 201 THR A O 1
ATOM 1597 N N . THR A 1 202 ? -18.220 -5.905 24.081 1.00 69.75 202 THR A N 1
ATOM 1598 C CA . THR A 1 202 ? -18.918 -4.751 24.669 1.00 69.75 202 THR A CA 1
ATOM 1599 C C . THR A 1 202 ? -20.433 -4.957 24.658 1.00 69.75 202 THR A C 1
ATOM 1601 O O . THR A 1 202 ? -21.084 -4.725 25.675 1.00 69.75 202 THR A O 1
ATOM 1604 N N . SER A 1 203 ? -20.996 -5.480 23.563 1.00 63.59 203 SER A N 1
ATOM 1605 C CA . SER A 1 203 ? -22.429 -5.786 23.454 1.00 63.59 203 SER A CA 1
ATOM 1606 C C . SER A 1 203 ? -22.877 -6.836 24.477 1.00 63.59 203 SER A C 1
ATOM 1608 O O . SER A 1 203 ? -23.884 -6.646 25.159 1.00 63.59 203 SER A O 1
ATOM 1610 N N . LYS A 1 204 ? -22.108 -7.921 24.651 1.00 61.59 204 LYS A N 1
ATOM 1611 C CA . LYS A 1 204 ? -22.388 -8.945 25.676 1.00 61.59 204 LYS A CA 1
ATOM 1612 C C . LYS A 1 204 ? -22.300 -8.379 27.097 1.00 61.59 204 LYS A C 1
ATOM 1614 O O . LYS A 1 204 ? -23.130 -8.703 27.943 1.00 61.59 204 LYS A O 1
ATOM 1619 N N . THR A 1 205 ? -21.328 -7.504 27.355 1.00 59.25 205 THR A N 1
ATOM 1620 C CA . THR A 1 205 ? -21.165 -6.836 28.659 1.00 59.25 205 THR A CA 1
ATOM 1621 C C . THR A 1 205 ? -22.312 -5.861 28.948 1.00 59.25 205 THR A C 1
ATOM 1623 O O . THR A 1 205 ? -22.773 -5.782 30.086 1.00 59.25 205 THR A O 1
ATOM 1626 N N . HIS A 1 206 ? -22.817 -5.153 27.931 1.00 54.81 206 HIS A N 1
ATOM 1627 C CA . HIS A 1 206 ? -23.953 -4.241 28.073 1.00 54.81 206 HIS A CA 1
ATOM 1628 C C . HIS A 1 206 ? -25.263 -4.988 28.366 1.00 54.81 206 HIS A C 1
ATOM 1630 O O . HIS A 1 206 ? -25.979 -4.598 29.286 1.00 54.81 206 HIS A O 1
ATOM 1636 N N . LEU A 1 207 ? -25.531 -6.113 27.685 1.00 54.56 207 LEU A N 1
ATOM 1637 C CA . LEU A 1 207 ? -26.675 -6.980 28.014 1.00 54.56 207 LEU A CA 1
ATOM 1638 C C . LEU A 1 207 ? -26.609 -7.491 29.461 1.00 54.56 207 LEU A C 1
ATOM 1640 O O . LEU A 1 207 ? -27.616 -7.504 30.162 1.00 54.56 207 LEU A O 1
ATOM 1644 N N . ARG A 1 208 ? -25.414 -7.855 29.942 1.00 48.72 208 ARG A N 1
ATOM 1645 C CA . ARG A 1 208 ? -25.220 -8.359 31.312 1.00 48.72 208 ARG A CA 1
ATOM 1646 C C . ARG A 1 208 ? -25.395 -7.282 32.395 1.00 48.72 208 ARG A C 1
ATOM 1648 O O . ARG A 1 208 ? -25.630 -7.619 33.548 1.00 48.72 208 ARG A O 1
ATOM 1655 N N . ARG A 1 209 ? -25.285 -5.993 32.046 1.00 48.91 209 ARG A N 1
ATOM 1656 C CA . ARG A 1 209 ? -25.513 -4.864 32.970 1.00 48.91 209 ARG A CA 1
ATOM 1657 C C . ARG A 1 209 ? -26.978 -4.434 33.074 1.00 48.91 209 ARG A C 1
ATOM 1659 O O . ARG A 1 209 ? -27.328 -3.787 34.055 1.00 48.91 209 ARG A O 1
ATOM 1666 N N . GLN A 1 210 ? -27.834 -4.788 32.116 1.00 51.62 210 GLN A N 1
ATOM 1667 C CA . GLN A 1 210 ? -29.251 -4.398 32.140 1.00 51.62 210 GLN A CA 1
ATOM 1668 C C . GLN A 1 210 ? -30.119 -5.237 33.096 1.00 51.62 210 GLN A C 1
ATOM 1670 O O . GLN A 1 210 ? -31.267 -4.878 33.331 1.00 51.62 210 GLN A O 1
ATOM 1675 N N . SER A 1 211 ? -29.594 -6.309 33.700 1.00 50.50 211 SER A N 1
ATOM 1676 C CA . SER A 1 211 ? -30.378 -7.214 34.555 1.00 50.50 211 SER A CA 1
ATOM 1677 C C . SER A 1 211 ? -30.337 -6.913 36.063 1.00 50.50 211 SER A C 1
ATOM 1679 O O . SER A 1 211 ? -30.794 -7.737 36.846 1.00 50.50 211 SER A O 1
ATOM 1681 N N . LEU A 1 212 ? -29.809 -5.766 36.509 1.00 54.06 212 LEU A N 1
ATOM 1682 C CA . LEU A 1 212 ? -29.779 -5.397 37.934 1.00 54.06 212 LEU A CA 1
ATOM 1683 C C . LEU A 1 212 ? -30.240 -3.949 38.146 1.00 54.06 212 LEU A C 1
ATOM 1685 O O . LEU A 1 212 ? -29.462 -3.058 38.467 1.00 54.06 212 LEU A O 1
ATOM 1689 N N . SER A 1 213 ? -31.539 -3.716 37.976 1.00 56.28 213 SER A N 1
ATOM 1690 C CA . SER A 1 213 ? -32.223 -2.584 38.606 1.00 56.28 213 SER A CA 1
ATOM 1691 C C . SER A 1 213 ? -33.586 -3.052 39.110 1.00 56.28 213 SER A C 1
ATOM 1693 O O . SER A 1 213 ? -34.636 -2.713 38.570 1.00 56.28 213 SER A O 1
ATOM 1695 N N . ALA A 1 214 ? -33.568 -3.899 40.140 1.00 50.81 214 ALA A N 1
ATOM 1696 C CA . ALA A 1 214 ? -34.744 -4.099 40.971 1.00 50.81 214 ALA A CA 1
ATOM 1697 C C . ALA A 1 214 ? -34.889 -2.850 41.853 1.00 50.81 214 ALA A C 1
ATOM 1699 O O . ALA A 1 214 ? -34.138 -2.654 42.807 1.00 50.81 214 ALA A O 1
ATOM 1700 N N . LYS A 1 215 ? -35.824 -1.967 41.489 1.00 47.16 215 LYS A N 1
ATOM 1701 C CA . LYS A 1 215 ? -36.288 -0.871 42.344 1.00 47.16 215 LYS A CA 1
ATOM 1702 C C . LYS A 1 215 ? -36.917 -1.467 43.606 1.00 47.16 215 LYS A C 1
ATOM 1704 O O . LYS A 1 215 ? -38.062 -1.908 43.563 1.00 47.16 215 LYS A O 1
ATOM 1709 N N . SER A 1 216 ? -36.218 -1.427 44.735 1.00 44.00 216 SER A N 1
ATOM 1710 C CA . SER A 1 216 ? -36.853 -1.555 46.048 1.00 44.00 216 SER A CA 1
ATOM 1711 C C . SER A 1 216 ? -37.484 -0.210 46.427 1.00 44.00 216 SER A C 1
ATOM 1713 O O . SER A 1 216 ? -36.929 0.549 47.217 1.00 44.00 216 SER A O 1
ATOM 1715 N N . ASN A 1 217 ? -38.636 0.114 45.833 1.00 47.19 217 ASN A N 1
ATOM 1716 C CA . ASN A 1 217 ? -39.538 1.108 46.416 1.00 47.19 217 ASN A CA 1
ATOM 1717 C C . ASN A 1 217 ? -40.278 0.427 47.572 1.00 47.19 217 ASN A C 1
ATOM 1719 O O . ASN A 1 217 ? -41.390 -0.066 47.391 1.00 47.19 217 ASN A O 1
ATOM 1723 N N . LEU A 1 218 ? -39.643 0.349 48.744 1.00 47.00 218 LEU A N 1
ATOM 1724 C CA . LEU A 1 218 ? -40.389 0.118 49.973 1.00 47.00 218 LEU A CA 1
ATOM 1725 C C . LEU A 1 218 ? -40.949 1.475 50.405 1.00 47.00 218 LEU A C 1
ATOM 1727 O O . LEU A 1 218 ? -40.222 2.346 50.877 1.00 47.00 218 LEU A O 1
ATOM 1731 N N . ASN A 1 219 ? -42.243 1.657 50.160 1.00 48.97 219 ASN A N 1
ATOM 1732 C CA . ASN A 1 219 ? -43.030 2.751 50.701 1.00 48.97 219 ASN A CA 1
ATOM 1733 C C . ASN A 1 219 ? -42.940 2.730 52.232 1.00 48.97 219 ASN A C 1
ATOM 1735 O O . ASN A 1 219 ? -43.534 1.868 52.873 1.00 48.97 219 ASN A O 1
ATOM 1739 N N . THR A 1 220 ? -42.271 3.714 52.817 1.00 47.97 220 THR A N 1
ATOM 1740 C CA . THR A 1 220 ? -42.571 4.161 54.179 1.00 47.97 220 THR A CA 1
ATOM 1741 C C . THR A 1 220 ? -43.114 5.575 54.083 1.00 47.97 220 THR A C 1
ATOM 1743 O O . THR A 1 220 ? -42.369 6.548 54.170 1.00 47.97 220 THR A O 1
ATOM 1746 N N . TYR A 1 221 ? -44.424 5.673 53.852 1.00 40.94 221 TYR A N 1
ATOM 1747 C CA . TYR A 1 221 ? -45.197 6.855 54.207 1.00 40.94 221 TYR A CA 1
ATOM 1748 C C . TYR A 1 221 ? -46.063 6.495 55.416 1.00 40.94 221 TYR A C 1
ATOM 1750 O O . TYR A 1 221 ? -46.867 5.566 55.365 1.00 40.94 221 TYR A O 1
ATOM 1758 N N . SER A 1 222 ? -45.797 7.214 56.504 1.00 50.78 222 SER A N 1
ATOM 1759 C CA . SER A 1 222 ? -46.552 7.260 57.758 1.00 50.78 222 SER A CA 1
ATOM 1760 C C . SER A 1 222 ? -47.977 7.773 57.526 1.00 50.78 222 SER A C 1
ATOM 1762 O O . SER A 1 222 ? -48.180 8.629 56.664 1.00 50.78 222 SER A O 1
ATOM 1764 N N . PRO A 1 223 ? -48.940 7.368 58.362 1.00 46.66 223 PRO A N 1
ATOM 1765 C CA . PRO A 1 223 ? -49.856 8.363 58.892 1.00 46.66 223 PRO A CA 1
ATOM 1766 C C . PRO A 1 223 ? -49.910 8.322 60.424 1.00 46.66 223 PRO A C 1
ATOM 1768 O O . PRO A 1 223 ? -49.974 7.269 61.052 1.00 46.66 223 PRO A O 1
ATOM 1771 N N . ASN A 1 224 ? -49.876 9.526 60.987 1.00 49.78 224 ASN A N 1
ATOM 1772 C CA . ASN A 1 224 ? -50.042 9.867 62.397 1.00 49.78 224 ASN A CA 1
ATOM 1773 C C . ASN A 1 224 ? -51.343 9.301 62.989 1.00 49.78 224 ASN A C 1
ATOM 1775 O O . ASN A 1 224 ? -52.357 9.358 62.300 1.00 49.78 224 ASN A O 1
ATOM 1779 N N . THR A 1 225 ? -51.341 8.954 64.281 1.00 41.50 225 THR A N 1
ATOM 1780 C CA . THR A 1 225 ? -52.468 9.184 65.212 1.00 41.50 225 THR A CA 1
ATOM 1781 C C . THR A 1 225 ? -52.001 9.019 66.663 1.00 41.50 225 THR A C 1
ATOM 1783 O O . THR A 1 225 ? -51.510 7.946 67.002 1.00 41.50 225 THR A O 1
ATOM 1786 N N . GLU A 1 226 ? -52.229 10.091 67.436 1.00 36.81 226 GLU A N 1
ATOM 1787 C CA . GLU A 1 226 ? -52.262 10.251 68.912 1.00 36.81 226 GLU A CA 1
ATOM 1788 C C . GLU A 1 226 ? -50.969 10.120 69.735 1.00 36.81 226 GLU A C 1
ATOM 1790 O O . GLU A 1 226 ? -50.351 9.036 69.793 1.00 36.81 226 GLU A O 1
#

pLDDT: mean 74.26, std 15.99, range [36.81, 95.12]

Mean predicted aligned error: 15.88 Å

Radius of gyration: 32.61 Å; Cα contacts (8 Å, |Δi|>4): 96; chains: 1; bounding box: 83×92×96 Å

Nearest PDB structures (foldseek):
  8s9s-assembly1_4  TM=6.450E-01  e=5.803E+00  Homo sapiens

InterPro domains:
  IPR014371 Sterol O-acyltransferase, ACAT/DAG/ARE types [PTHR10408] (13-216)